Protein AF-B4D623-F1 (afdb_monomer_lite)

Secondary structure (DSSP, 8-state):
------SS--------PPPPSS--EE-PBPTTSPBPPPEEPPSEEEEEEEEEE-TTS-EEEEEEEEEEPPHHHHHHHHTT--GGGSSTT--TTSSS--HHHHHHHT----SSPPPBPEEETTEEEE--B-EEEEEE-TTSSEEEEEEEEEETTTTTTT-EEEEEEESSSS--EE--SPPEEEEE-SSEEEEEEEPPS-BTTB---EEEEEEE--

Structure (mmCIF, N/CA/C/O backbone):
data_AF-B4D623-F1
#
_entry.id   AF-B4D623-F1
#
loop_
_atom_site.group_PDB
_atom_site.id
_atom_site.type_symbol
_atom_site.label_atom_id
_atom_site.label_alt_id
_atom_site.label_comp_id
_atom_site.label_asym_id
_atom_site.label_entity_id
_atom_site.label_seq_id
_atom_site.pdbx_PDB_ins_code
_atom_site.Cartn_x
_atom_site.Cartn_y
_atom_site.Cartn_z
_atom_site.occupancy
_atom_site.B_iso_or_equiv
_atom_site.auth_seq_id
_atom_site.auth_comp_id
_atom_site.auth_asym_id
_atom_site.auth_atom_id
_atom_site.pdbx_PDB_model_num
ATOM 1 N N . MET A 1 1 ? -10.837 -6.181 20.712 1.00 33.91 1 MET A N 1
ATOM 2 C CA . MET A 1 1 ? -10.729 -6.034 22.178 1.00 33.91 1 MET A CA 1
ATOM 3 C C . MET A 1 1 ? -11.656 -4.886 22.543 1.00 33.91 1 MET A C 1
ATOM 5 O O . MET A 1 1 ? -11.451 -3.798 22.023 1.00 33.91 1 MET A O 1
ATOM 9 N N . VAL A 1 2 ? -12.758 -5.170 23.237 1.00 33.69 2 VAL A N 1
ATOM 10 C CA . VAL A 1 2 ? -13.755 -4.170 23.650 1.00 33.69 2 VAL A CA 1
ATOM 11 C C . VAL A 1 2 ? -13.485 -3.896 25.123 1.00 33.69 2 VAL A C 1
ATOM 13 O O . VAL A 1 2 ? -13.657 -4.803 25.931 1.00 33.69 2 VAL A O 1
ATOM 16 N N . ASP A 1 3 ? -13.037 -2.690 25.458 1.00 33.53 3 ASP A N 1
ATOM 17 C CA . ASP A 1 3 ? -12.909 -2.270 26.851 1.00 33.53 3 ASP A CA 1
ATOM 18 C C . ASP A 1 3 ? -14.245 -1.681 27.302 1.00 33.53 3 ASP A C 1
ATOM 20 O O . ASP A 1 3 ? -14.722 -0.683 26.759 1.00 33.53 3 ASP A O 1
ATOM 24 N N . VAL A 1 4 ? -14.877 -2.325 28.281 1.00 35.72 4 VAL A N 1
ATOM 25 C CA . VAL A 1 4 ? -16.093 -1.820 28.922 1.00 35.72 4 VAL A CA 1
ATOM 26 C C . VAL A 1 4 ? -15.754 -1.472 30.364 1.00 35.72 4 VAL A C 1
ATOM 28 O O . VAL A 1 4 ? -15.492 -2.359 31.175 1.00 35.72 4 VAL A O 1
ATOM 31 N N . THR A 1 5 ? -15.755 -0.182 30.696 1.00 31.14 5 THR A N 1
ATOM 32 C CA . THR A 1 5 ? -15.538 0.290 32.070 1.00 31.14 5 THR A CA 1
ATOM 33 C C . THR A 1 5 ? -16.885 0.508 32.753 1.00 31.14 5 THR A C 1
ATOM 35 O O . THR A 1 5 ? -17.681 1.333 32.308 1.00 31.14 5 THR A O 1
ATOM 38 N N . TYR A 1 6 ? -17.135 -0.205 33.853 1.00 34.09 6 TYR A N 1
ATOM 39 C CA . TYR A 1 6 ? -18.347 -0.058 34.663 1.00 34.09 6 TYR A CA 1
ATOM 40 C C . TYR A 1 6 ? -18.046 0.729 35.946 1.00 34.09 6 TYR A C 1
ATOM 42 O O . TYR A 1 6 ? -17.131 0.345 36.673 1.00 34.09 6 TYR A O 1
ATOM 50 N N . P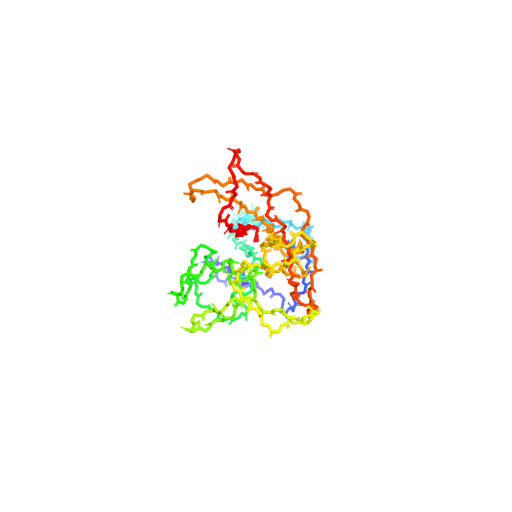RO A 1 7 ? -18.837 1.756 36.304 1.00 29.86 7 PRO A N 1
ATOM 51 C CA . PRO A 1 7 ? -18.706 2.411 37.605 1.00 29.86 7 PRO A CA 1
ATOM 52 C C . PRO A 1 7 ? -19.184 1.537 38.781 1.00 29.86 7 PRO A C 1
ATOM 54 O O . PRO A 1 7 ? -18.756 1.765 39.906 1.00 29.86 7 PRO A O 1
ATOM 57 N N . ASN A 1 8 ? -20.020 0.513 38.530 1.00 31.47 8 ASN A N 1
ATOM 58 C CA . ASN A 1 8 ? -20.744 -0.226 39.579 1.00 31.47 8 ASN A CA 1
ATOM 59 C C . ASN A 1 8 ? -20.586 -1.767 39.534 1.00 31.47 8 ASN A C 1
ATOM 61 O O . ASN A 1 8 ? -21.401 -2.479 40.111 1.00 31.47 8 ASN A O 1
ATOM 65 N N . GLY A 1 9 ? -19.564 -2.310 38.861 1.00 28.12 9 GLY A N 1
ATOM 66 C CA . GLY A 1 9 ? -19.215 -3.740 38.981 1.00 28.12 9 GLY A CA 1
ATOM 67 C C . GLY A 1 9 ? -20.168 -4.763 38.331 1.00 28.12 9 GLY A C 1
ATOM 68 O O . GLY A 1 9 ? -20.144 -5.929 38.717 1.00 28.12 9 GLY A O 1
ATOM 69 N N . GLY A 1 10 ? -20.989 -4.371 37.351 1.00 28.91 10 GLY A N 1
ATOM 70 C CA . GLY A 1 10 ? -21.775 -5.316 36.542 1.00 28.91 10 GLY A CA 1
ATOM 71 C C . GLY A 1 10 ? -20.927 -5.996 35.458 1.00 28.91 10 GLY A C 1
ATOM 72 O O . GLY A 1 10 ? -20.059 -5.358 34.869 1.00 28.91 10 GLY A O 1
ATOM 73 N N . SER A 1 11 ? -21.162 -7.284 35.185 1.00 28.86 11 SER A N 1
ATOM 74 C CA . SER A 1 11 ? -20.480 -8.039 34.123 1.00 28.86 11 SER A CA 1
ATOM 75 C C . SER A 1 11 ? -21.368 -8.208 32.887 1.00 28.86 11 SER A C 1
ATOM 77 O O . SER A 1 11 ? -22.489 -8.696 33.016 1.00 28.86 11 SER A O 1
ATOM 79 N N . ALA A 1 12 ? -20.840 -7.934 31.693 1.00 34.19 12 ALA A N 1
ATOM 80 C CA . ALA A 1 12 ? -21.376 -8.470 30.441 1.00 34.19 12 ALA A CA 1
ATOM 81 C C . ALA A 1 12 ? -20.248 -9.167 29.672 1.00 34.19 12 ALA A C 1
ATOM 83 O O . ALA A 1 12 ? -19.163 -8.611 29.503 1.00 34.19 12 ALA A O 1
ATOM 84 N N . THR A 1 13 ? -20.497 -10.402 29.245 1.00 29.78 13 THR A N 1
ATOM 85 C CA . THR A 1 13 ? -19.571 -11.225 28.459 1.00 29.78 13 THR A CA 1
ATOM 86 C C . THR A 1 13 ? -19.902 -11.051 26.976 1.00 29.78 13 THR A C 1
ATOM 88 O O . THR A 1 13 ? -21.073 -11.127 26.614 1.00 29.78 13 THR A O 1
ATOM 91 N N . VAL A 1 14 ? -18.903 -10.833 26.113 1.00 41.47 14 VAL A N 1
ATOM 92 C CA . VAL A 1 14 ? -19.093 -10.835 24.650 1.00 41.47 14 VAL A CA 1
ATOM 93 C C . VAL A 1 14 ? -18.298 -11.985 24.028 1.00 41.47 14 VAL A C 1
ATOM 95 O O . VAL A 1 14 ? -17.119 -12.175 24.315 1.00 41.47 14 VAL A O 1
ATOM 98 N N . ASP A 1 15 ? -19.032 -12.751 23.224 1.00 37.53 15 ASP A N 1
ATOM 99 C CA . ASP A 1 15 ? -18.836 -14.107 22.707 1.00 37.53 15 ASP A CA 1
ATOM 100 C C . ASP A 1 15 ? -17.497 -14.371 21.984 1.00 37.53 15 ASP A C 1
ATOM 102 O O . ASP A 1 15 ? -17.167 -13.737 20.982 1.00 37.53 15 ASP A O 1
ATOM 106 N N . GLY A 1 16 ? -16.739 -15.351 22.490 1.00 32.78 16 GLY A N 1
ATOM 107 C CA . GLY A 1 16 ? -15.396 -15.756 22.058 1.00 32.78 16 GLY A CA 1
ATOM 108 C C . GLY A 1 16 ? -15.324 -16.484 20.710 1.00 32.78 16 GLY A C 1
ATOM 109 O O . GLY A 1 16 ? -14.684 -17.529 20.617 1.00 32.78 16 GLY A O 1
ATOM 110 N N . HIS A 1 17 ? -15.950 -15.944 19.666 1.00 31.89 17 HIS A N 1
ATOM 111 C CA . HIS A 1 17 ? -15.878 -16.480 18.306 1.00 31.89 17 HIS A CA 1
ATOM 112 C C . HIS A 1 17 ? -14.790 -15.777 17.471 1.00 31.89 17 HIS A C 1
ATOM 114 O O . HIS A 1 17 ? -14.704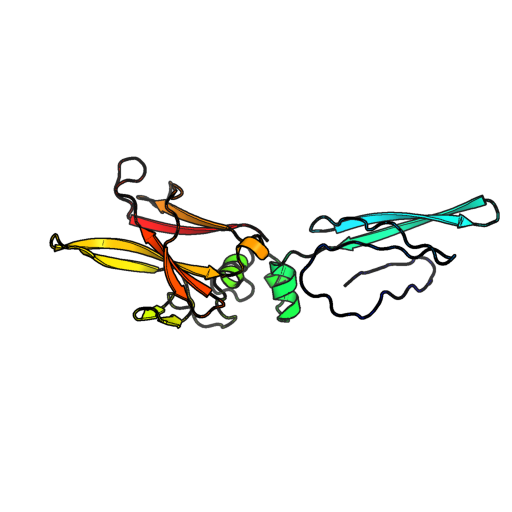 -14.546 17.478 1.00 31.89 17 HIS A O 1
ATOM 120 N N . PRO A 1 18 ? -13.964 -16.519 16.707 1.00 27.75 18 PRO A N 1
ATOM 121 C CA . PRO A 1 18 ? -13.034 -15.916 15.762 1.00 27.75 18 PRO A CA 1
ATOM 122 C C . PRO A 1 18 ? -13.821 -15.383 14.557 1.00 27.75 18 PRO A C 1
ATOM 124 O O . PRO A 1 18 ? -14.539 -16.139 13.903 1.00 27.75 18 PRO A O 1
ATOM 127 N N . ILE A 1 19 ? -13.698 -14.091 14.244 1.00 35.16 19 ILE A N 1
ATOM 128 C CA . ILE A 1 19 ? -14.352 -13.493 13.070 1.00 35.16 19 ILE A CA 1
ATOM 129 C C . ILE A 1 19 ? -13.362 -13.313 11.913 1.00 35.16 19 ILE A C 1
ATOM 131 O O . ILE A 1 19 ? -12.292 -12.728 12.067 1.00 35.16 19 ILE A O 1
ATOM 135 N N . HIS A 1 20 ? -13.749 -13.833 10.746 1.00 28.39 20 HIS A N 1
ATOM 136 C CA . HIS A 1 20 ? -13.062 -13.722 9.459 1.00 28.39 20 HIS A CA 1
ATOM 137 C C . HIS A 1 20 ? -13.776 -12.647 8.606 1.00 28.39 20 HIS A C 1
ATOM 139 O O . HIS A 1 20 ? -14.992 -12.710 8.467 1.00 28.39 20 HIS A O 1
ATOM 145 N N . GLN A 1 21 ? -13.015 -11.678 8.072 1.00 35.06 21 GLN A N 1
ATOM 146 C CA . GLN A 1 21 ? -13.313 -10.699 6.995 1.00 35.06 21 GLN A CA 1
ATOM 147 C C . GLN A 1 21 ? -14.810 -10.411 6.673 1.00 35.06 21 GLN A C 1
ATOM 149 O O . GLN A 1 21 ? -15.448 -11.165 5.940 1.00 35.06 21 GLN A O 1
ATOM 154 N N . GLY A 1 22 ? -15.358 -9.273 7.129 1.00 40.22 22 GLY A N 1
ATOM 155 C CA . GLY A 1 22 ? -16.718 -8.810 6.792 1.00 40.22 22 GLY A CA 1
ATOM 156 C C . GLY A 1 22 ? -17.223 -7.668 7.689 1.00 40.22 22 GLY A C 1
ATOM 157 O O . GLY A 1 22 ? -16.613 -7.376 8.710 1.00 40.22 22 GLY A O 1
ATOM 158 N N . ILE A 1 23 ? -18.308 -6.991 7.287 1.00 38.97 23 ILE A N 1
ATOM 159 C CA . ILE A 1 23 ? -18.910 -5.806 7.944 1.00 38.97 23 ILE A CA 1
ATOM 160 C C . ILE A 1 23 ? -18.959 -5.959 9.478 1.00 38.97 23 ILE A C 1
ATOM 162 O O . ILE A 1 23 ? -19.646 -6.835 9.999 1.00 38.97 23 ILE A O 1
ATOM 166 N N . PHE A 1 24 ? -18.269 -5.070 10.200 1.00 49.28 24 PHE A N 1
ATOM 167 C CA . PHE A 1 24 ? -18.259 -5.049 11.663 1.00 49.28 24 PHE A CA 1
ATOM 168 C C . PHE A 1 24 ? -19.489 -4.303 12.181 1.00 49.28 24 PHE A C 1
ATOM 170 O O . PHE A 1 24 ? -19.554 -3.074 12.093 1.00 49.28 24 PHE A O 1
ATOM 177 N N . ASN A 1 25 ? -20.445 -5.052 12.723 1.00 49.09 25 ASN A N 1
ATOM 178 C CA . ASN A 1 25 ? -21.626 -4.503 13.373 1.00 49.09 25 ASN A CA 1
ATOM 179 C C . ASN A 1 25 ? -21.598 -4.800 14.872 1.00 49.09 25 ASN A C 1
ATOM 181 O O . ASN A 1 25 ? -21.230 -5.901 15.279 1.00 49.09 25 ASN A O 1
ATOM 185 N N . LEU A 1 26 ? -22.046 -3.844 15.685 1.00 55.69 26 LEU A N 1
ATOM 186 C CA . LEU A 1 26 ? -22.356 -4.090 17.092 1.00 55.69 26 LEU A CA 1
ATOM 187 C C . LEU A 1 26 ? -23.803 -4.594 17.220 1.00 55.69 26 LEU A C 1
ATOM 189 O O . LEU A 1 26 ? -24.709 -4.025 16.607 1.00 55.69 26 LEU A O 1
ATOM 193 N N . ILE A 1 27 ? -24.017 -5.634 18.030 1.00 56.25 27 ILE A N 1
ATOM 194 C CA . ILE A 1 27 ? -25.343 -6.114 18.444 1.00 56.25 27 ILE A CA 1
ATOM 195 C C . ILE A 1 27 ? -25.410 -6.034 19.969 1.00 56.25 27 ILE A C 1
ATOM 197 O O . ILE A 1 27 ? -24.565 -6.605 20.657 1.00 56.25 27 ILE A O 1
ATOM 201 N N . VAL A 1 28 ? -26.414 -5.336 20.497 1.00 60.66 28 VAL A N 1
ATOM 202 C CA . VAL A 1 28 ? -26.676 -5.245 21.940 1.00 60.66 28 VAL A CA 1
ATOM 203 C C . VAL A 1 28 ? -27.786 -6.229 22.298 1.00 60.66 28 VAL A C 1
ATOM 205 O O . VAL A 1 28 ? -28.845 -6.205 21.674 1.00 60.66 28 VAL A O 1
ATOM 208 N N . ILE A 1 29 ? -27.559 -7.090 23.292 1.00 58.53 29 ILE A N 1
ATOM 209 C CA . ILE A 1 29 ? -28.586 -7.990 23.836 1.00 58.53 29 ILE A CA 1
ATOM 210 C C . ILE A 1 29 ? -29.215 -7.306 25.047 1.00 58.53 29 ILE A C 1
ATOM 212 O O . ILE A 1 29 ? -28.515 -6.951 25.994 1.00 58.53 29 ILE A O 1
ATOM 216 N N . LEU A 1 30 ? -30.531 -7.113 25.012 1.00 56.38 30 LEU A N 1
ATOM 217 C CA . LEU A 1 30 ? -31.280 -6.481 26.094 1.00 56.38 30 LEU A CA 1
ATOM 218 C C . LEU A 1 30 ? -31.834 -7.530 27.066 1.00 56.38 30 LEU A C 1
ATOM 220 O O . LEU A 1 30 ? -32.158 -8.657 26.673 1.00 56.38 30 LEU A O 1
ATOM 224 N N . GLY A 1 31 ? -31.971 -7.141 28.338 1.00 47.16 31 GLY A N 1
ATOM 225 C CA . GLY A 1 31 ? -32.588 -7.947 29.396 1.00 47.16 31 GLY A CA 1
ATOM 226 C C . GLY A 1 31 ? -34.051 -8.249 29.065 1.00 47.16 31 GLY A C 1
ATOM 227 O O . GLY A 1 31 ? -34.940 -7.460 29.358 1.00 47.16 31 GLY A O 1
ATOM 228 N N . GLY A 1 32 ? -34.283 -9.362 28.374 1.00 55.62 32 GLY A N 1
ATOM 229 C CA . GLY A 1 32 ? -35.562 -9.706 27.744 1.00 55.62 32 GLY A CA 1
ATOM 230 C C . GLY A 1 32 ? -35.414 -10.567 26.483 1.00 55.62 32 GLY A C 1
ATOM 231 O O . GLY A 1 32 ? -36.412 -11.055 25.965 1.00 55.62 32 GLY A O 1
ATOM 232 N N . GLY A 1 33 ? -34.183 -10.779 25.997 1.00 55.78 33 GLY A N 1
ATOM 233 C CA . GLY A 1 33 ? -33.878 -11.681 24.877 1.00 55.78 33 GLY A CA 1
ATOM 234 C C . GLY A 1 33 ? -33.963 -11.034 23.491 1.00 55.78 33 GLY A C 1
ATOM 235 O O . GLY A 1 33 ? -33.718 -11.703 22.492 1.00 55.78 33 GLY A O 1
ATOM 236 N N . GLY A 1 34 ? -34.281 -9.738 23.417 1.00 57.72 34 GLY A N 1
ATOM 237 C CA . GLY A 1 34 ? -34.239 -8.969 22.175 1.00 57.72 34 GLY A CA 1
ATOM 238 C C . GLY A 1 34 ? -32.820 -8.500 21.849 1.00 57.72 34 GLY A C 1
ATOM 239 O O . GLY A 1 34 ? -32.121 -7.986 22.724 1.00 57.72 34 GLY A O 1
ATOM 240 N N . SER A 1 35 ? -32.403 -8.655 20.594 1.00 65.81 35 SER A N 1
ATOM 241 C CA . SER A 1 35 ? -31.185 -8.046 20.060 1.00 65.81 35 SER A CA 1
ATOM 242 C C . SER A 1 35 ? -31.493 -6.718 19.369 1.00 65.81 35 SER A C 1
ATOM 244 O O . SER A 1 35 ? -32.567 -6.528 18.795 1.00 65.81 35 SER A O 1
ATOM 246 N N . SER A 1 36 ? -30.541 -5.786 19.402 1.00 68.75 36 SER A N 1
ATOM 247 C CA . SER A 1 36 ? -30.607 -4.590 18.566 1.00 68.75 36 SER A CA 1
ATOM 248 C C . SER A 1 36 ? -30.444 -4.950 17.089 1.00 68.75 36 SER A C 1
ATOM 250 O O . SER A 1 36 ? -29.813 -5.950 16.735 1.00 68.75 36 SER A O 1
ATOM 252 N N . ASN A 1 37 ? -30.922 -4.067 16.210 1.00 75.31 37 ASN A N 1
ATOM 253 C CA . ASN A 1 37 ? -30.453 -4.080 14.830 1.00 75.31 37 ASN A CA 1
ATOM 254 C C . ASN A 1 37 ? -28.924 -3.882 14.796 1.00 75.31 37 ASN A C 1
ATOM 256 O O . ASN A 1 37 ? -28.381 -3.215 15.687 1.00 75.31 37 ASN A O 1
ATOM 260 N N . PRO A 1 38 ? -28.231 -4.434 13.786 1.00 75.75 38 PRO A N 1
ATOM 261 C CA . PRO A 1 38 ? -26.803 -4.217 13.601 1.00 75.75 38 PRO A CA 1
ATOM 262 C C . PRO A 1 38 ? -26.473 -2.720 13.517 1.00 75.75 38 PRO A C 1
ATOM 264 O O . PRO A 1 38 ? -27.075 -1.997 12.722 1.00 75.75 38 PRO A O 1
ATOM 267 N N . ILE A 1 39 ? -25.515 -2.262 14.325 1.00 79.94 39 ILE A N 1
ATOM 268 C CA . ILE A 1 39 ? -25.053 -0.869 14.318 1.00 79.94 39 ILE A CA 1
ATOM 269 C C . ILE A 1 39 ? -23.719 -0.791 13.560 1.00 79.94 39 ILE A C 1
ATOM 271 O O . ILE A 1 39 ? -22.755 -1.423 14.007 1.00 79.94 39 ILE A O 1
ATOM 275 N N . PRO A 1 40 ? -23.629 -0.042 12.442 1.00 79.19 40 PRO A N 1
ATOM 276 C CA . PRO A 1 40 ? -22.389 0.078 11.683 1.00 79.19 40 PRO A CA 1
ATOM 277 C C . PRO A 1 40 ? -21.331 0.864 12.468 1.00 79.19 40 PRO A C 1
ATOM 279 O O . PRO A 1 40 ? -21.635 1.881 13.092 1.00 79.19 40 PRO A O 1
ATOM 282 N N . LEU A 1 41 ? -20.078 0.405 12.409 1.00 81.94 41 LEU A N 1
ATOM 283 C CA . LEU A 1 41 ? -18.936 1.053 13.062 1.00 81.94 41 LEU A CA 1
ATOM 284 C C . LEU A 1 41 ? -18.069 1.824 12.064 1.00 81.94 41 LEU A C 1
ATOM 286 O O . LEU A 1 41 ? -17.657 1.273 11.037 1.00 81.94 41 LEU A O 1
ATOM 290 N N . ASN A 1 42 ? -17.700 3.050 12.431 1.00 84.81 42 ASN A N 1
ATOM 291 C CA . ASN A 1 42 ? -16.624 3.795 11.784 1.00 84.81 42 ASN A CA 1
ATOM 292 C C . ASN A 1 42 ? -15.268 3.268 12.260 1.00 84.81 42 ASN A C 1
ATOM 294 O O . ASN A 1 42 ? -15.157 2.772 13.380 1.00 84.81 42 ASN A O 1
ATOM 298 N N . VAL A 1 43 ? -14.227 3.386 11.435 1.00 83.56 43 VAL A N 1
ATOM 299 C CA . VAL A 1 43 ? -12.848 3.169 11.899 1.00 83.56 43 VAL A CA 1
ATOM 300 C C . VAL A 1 43 ? -12.524 4.181 13.002 1.00 83.56 43 VAL A C 1
ATOM 302 O O . VAL A 1 43 ? -12.900 5.348 12.914 1.00 83.56 43 VAL A O 1
ATOM 305 N N . GLY A 1 44 ? -11.819 3.725 14.035 1.00 82.88 44 GLY A N 1
ATOM 306 C CA . GLY A 1 44 ? -11.526 4.494 15.236 1.00 82.88 44 GLY A CA 1
ATOM 307 C C . GLY A 1 44 ? -12.581 4.325 16.338 1.00 82.88 44 GLY A C 1
ATOM 308 O O . GLY A 1 44 ? -13.354 3.360 16.324 1.00 82.88 44 GLY A O 1
ATOM 309 N N . PRO A 1 45 ? -12.576 5.217 17.344 1.00 82.44 45 PRO A N 1
ATOM 310 C CA . PRO A 1 45 ? -13.517 5.173 18.459 1.00 82.44 45 PRO A CA 1
ATOM 311 C C . PRO A 1 45 ? -14.963 5.434 18.012 1.00 82.44 45 PRO A C 1
ATOM 313 O O . PRO A 1 45 ? -15.252 6.439 17.367 1.00 82.44 45 PRO A O 1
ATOM 316 N N . ASN A 1 46 ? -15.884 4.559 18.413 1.00 82.56 46 ASN A N 1
ATOM 317 C CA . ASN A 1 46 ? -17.329 4.737 18.285 1.00 82.56 46 ASN A CA 1
ATOM 318 C C . ASN A 1 46 ? -17.928 4.812 19.689 1.00 82.56 46 ASN A C 1
ATOM 320 O O . ASN A 1 46 ? -17.815 3.857 20.457 1.00 82.56 46 ASN A O 1
ATOM 324 N N . THR A 1 47 ? -18.556 5.934 20.026 1.00 84.81 47 THR A N 1
ATOM 325 C CA . THR A 1 47 ? -19.156 6.147 21.348 1.00 84.81 47 THR A CA 1
ATOM 326 C C . THR A 1 47 ? -20.648 5.847 21.298 1.00 84.81 47 THR A C 1
ATOM 328 O O . THR A 1 47 ? -21.384 6.467 20.533 1.00 84.81 47 THR A O 1
ATOM 331 N N . PHE A 1 48 ? -21.097 4.929 22.147 1.00 81.38 48 PHE A N 1
ATOM 332 C CA . PHE A 1 48 ? -22.494 4.553 22.312 1.00 81.38 48 PHE A CA 1
ATOM 333 C C . PHE A 1 48 ? -22.983 4.942 23.698 1.00 81.38 48 PHE A C 1
ATOM 335 O O . PHE A 1 48 ? -22.315 4.684 24.699 1.00 81.38 48 PHE A O 1
ATOM 342 N N . THR A 1 49 ? -24.173 5.529 23.750 1.00 80.44 49 THR A N 1
ATOM 343 C CA . THR A 1 49 ? -24.864 5.830 25.001 1.00 80.44 49 THR A CA 1
ATOM 344 C C . THR A 1 49 ? -25.985 4.822 25.196 1.00 80.44 49 THR A C 1
ATOM 346 O O . THR A 1 49 ? -26.867 4.699 24.348 1.00 80.44 49 THR A O 1
ATOM 349 N N . ILE A 1 50 ? -25.945 4.100 26.310 1.00 78.50 50 ILE A N 1
ATOM 350 C CA . ILE A 1 50 ? -26.969 3.137 26.707 1.00 78.50 50 ILE A CA 1
ATOM 351 C C . ILE A 1 50 ? -27.748 3.761 27.856 1.00 78.50 50 ILE A C 1
ATOM 353 O O . ILE A 1 50 ? -27.159 4.136 28.867 1.00 78.50 50 ILE A O 1
ATOM 357 N N . VAL A 1 51 ? -29.064 3.874 27.697 1.00 76.12 51 VAL A N 1
ATOM 358 C CA . VAL A 1 51 ? -29.962 4.317 28.765 1.00 76.12 51 VAL A CA 1
ATOM 359 C C . VAL A 1 51 ? -30.728 3.105 29.264 1.00 76.12 51 VAL A C 1
ATOM 361 O O . VAL A 1 51 ? -31.511 2.507 28.528 1.00 76.12 51 VAL A O 1
ATOM 364 N N . GLU A 1 52 ? -30.493 2.744 30.515 1.00 75.19 52 GLU A N 1
ATOM 365 C CA . GLU A 1 52 ? -31.281 1.754 31.231 1.00 75.19 52 GLU A CA 1
ATOM 366 C C . GLU A 1 52 ? -32.402 2.479 31.974 1.00 75.19 52 GLU A C 1
ATOM 368 O O . GLU A 1 52 ? -32.156 3.485 32.635 1.00 75.19 52 GLU A O 1
ATOM 373 N N . THR A 1 53 ? -33.637 1.998 31.844 1.00 74.69 53 THR A N 1
ATOM 374 C CA . THR A 1 53 ? -34.784 2.518 32.600 1.00 74.69 53 THR A CA 1
ATOM 375 C C . THR A 1 53 ? -35.245 1.440 33.570 1.00 74.69 53 THR A C 1
ATOM 377 O O . THR A 1 53 ? -35.652 0.359 33.143 1.00 74.69 53 THR A O 1
ATOM 380 N N . GLY A 1 54 ? -35.154 1.728 34.865 1.00 74.31 54 GLY A N 1
ATOM 381 C CA . GLY A 1 54 ? -35.636 0.863 35.931 1.00 74.31 54 GLY A CA 1
ATOM 382 C C . GLY A 1 54 ? -37.160 0.749 35.926 1.00 74.31 54 GLY A C 1
ATOM 383 O O . GLY A 1 54 ? -37.875 1.585 35.373 1.00 74.31 54 GLY A O 1
ATOM 384 N N . GLN A 1 55 ? -37.682 -0.293 36.574 1.00 70.94 55 GLN A N 1
ATOM 385 C CA . GLN A 1 55 ? -39.128 -0.534 36.670 1.00 70.94 55 GLN A CA 1
ATOM 386 C C . GLN A 1 55 ? -39.878 0.593 37.409 1.00 70.94 55 GLN A C 1
ATOM 388 O O . GLN A 1 55 ? -41.074 0.785 37.203 1.00 70.94 55 GLN A O 1
ATOM 393 N N . ASP A 1 56 ? -39.175 1.346 38.252 1.00 82.69 56 ASP A N 1
ATOM 394 C CA . ASP A 1 56 ? -39.670 2.527 38.961 1.00 82.69 56 ASP A CA 1
ATOM 395 C C . ASP A 1 56 ? -39.626 3.819 38.118 1.00 82.69 56 ASP A C 1
ATOM 397 O O . ASP A 1 56 ? -39.984 4.888 38.609 1.00 82.69 56 ASP A O 1
ATOM 401 N N . GLY A 1 57 ? -39.200 3.735 36.852 1.00 77.75 57 GLY A N 1
ATOM 402 C CA . GLY A 1 57 ? -39.054 4.872 35.944 1.00 77.75 57 GLY A CA 1
ATOM 403 C C . GLY A 1 57 ? -37.759 5.668 36.129 1.00 77.75 57 GLY A C 1
ATOM 404 O O . GLY A 1 57 ? -37.557 6.657 35.424 1.00 77.75 57 GLY A O 1
ATOM 405 N N . SER A 1 58 ? -36.873 5.259 37.044 1.00 76.44 58 SER A N 1
ATOM 406 C CA . SER A 1 58 ? -35.534 5.843 37.158 1.00 76.44 58 SER A CA 1
ATOM 407 C C . SER A 1 58 ? -34.676 5.484 35.941 1.00 76.44 58 SER A C 1
ATOM 409 O O . SER A 1 58 ? -34.870 4.442 35.320 1.00 76.44 58 SER A O 1
ATOM 411 N N . THR A 1 59 ? -33.720 6.341 35.574 1.00 75.69 59 THR A N 1
ATOM 412 C CA . THR A 1 59 ? -32.831 6.090 34.429 1.00 75.69 59 THR A CA 1
ATOM 413 C C . THR A 1 59 ? -31.365 6.098 34.834 1.00 75.69 59 THR A C 1
ATOM 415 O O . THR A 1 59 ? -30.922 7.030 35.508 1.00 75.69 59 THR A O 1
ATOM 418 N N . ALA A 1 60 ? -30.598 5.128 34.343 1.00 74.44 60 ALA A N 1
ATOM 419 C CA . ALA A 1 60 ? -29.141 5.111 34.388 1.00 74.44 60 ALA A CA 1
ATOM 420 C C . ALA A 1 60 ? -28.572 5.246 32.970 1.00 74.44 60 ALA A C 1
ATOM 422 O O . ALA A 1 60 ? -29.127 4.716 32.012 1.00 74.44 60 ALA A O 1
ATOM 423 N N . THR A 1 61 ? -27.475 5.988 32.821 1.00 77.06 61 THR A N 1
ATOM 424 C CA . THR A 1 61 ? -26.821 6.210 31.524 1.00 77.06 61 THR A CA 1
ATOM 425 C C . THR A 1 61 ? -25.399 5.668 31.554 1.00 77.06 61 THR A C 1
ATOM 427 O O . THR A 1 61 ? -24.634 5.980 32.465 1.00 77.06 61 THR A O 1
ATOM 430 N N . TYR A 1 62 ? -25.039 4.899 30.531 1.00 72.31 62 TYR A N 1
ATOM 431 C CA . TYR A 1 62 ? -23.725 4.295 30.353 1.00 72.31 62 TYR A CA 1
ATOM 432 C C . TYR A 1 62 ? -23.119 4.738 29.030 1.00 72.31 62 TYR A C 1
ATOM 434 O O . TYR A 1 62 ? -23.813 4.833 28.017 1.00 72.31 62 TYR A O 1
ATOM 442 N N . THR A 1 63 ? -21.809 4.953 29.036 1.00 76.12 63 THR A N 1
ATOM 443 C CA . THR A 1 63 ? -21.042 5.250 27.828 1.00 76.12 63 THR A CA 1
ATOM 444 C C . THR A 1 63 ? -20.151 4.061 27.518 1.00 76.12 63 THR A C 1
ATOM 446 O O . THR A 1 63 ? -19.331 3.667 28.344 1.00 76.12 63 THR A O 1
ATOM 449 N N . VAL A 1 64 ? -20.298 3.504 26.320 1.00 79.69 64 VAL A N 1
ATOM 450 C CA . VAL A 1 64 ? -19.451 2.431 25.799 1.00 79.69 64 VAL A CA 1
ATOM 451 C C . VAL A 1 64 ? -18.663 2.983 24.626 1.00 79.69 64 VAL A C 1
ATOM 453 O O . VAL A 1 64 ? -19.244 3.537 23.696 1.00 79.69 64 VAL A O 1
ATOM 456 N N . VAL A 1 65 ? -17.342 2.827 24.654 1.00 80.38 65 VAL A N 1
ATOM 457 C CA . VAL A 1 65 ? -16.481 3.188 23.526 1.00 80.38 65 VAL A CA 1
ATOM 458 C C . VAL A 1 65 ? -16.002 1.906 22.863 1.00 80.38 65 VAL A C 1
ATOM 460 O O . VAL A 1 65 ? -15.302 1.103 23.470 1.00 80.38 65 VAL A O 1
ATOM 463 N N . VAL A 1 66 ? -16.381 1.712 21.603 1.00 82.75 66 VAL A N 1
ATOM 464 C CA . VAL A 1 66 ? -15.922 0.592 20.777 1.00 82.75 66 VAL A CA 1
ATOM 465 C C . VAL A 1 66 ? -14.965 1.126 19.726 1.00 82.75 66 VAL A C 1
ATOM 467 O O . VAL A 1 66 ? -15.366 1.854 18.818 1.00 82.75 66 VAL A O 1
ATOM 470 N N . THR A 1 67 ? -13.695 0.747 19.817 1.00 82.19 67 THR A N 1
ATOM 471 C CA . THR A 1 67 ? -12.694 1.126 18.815 1.00 82.19 67 THR A CA 1
ATOM 472 C C . THR A 1 67 ? -12.608 0.063 17.732 1.00 82.19 67 THR A C 1
ATOM 474 O O . THR A 1 67 ? -12.210 -1.074 17.994 1.00 82.19 67 THR A O 1
ATOM 477 N N . ARG A 1 68 ? -12.945 0.441 16.498 1.00 87.06 68 ARG A N 1
ATOM 478 C CA . ARG A 1 68 ? -12.705 -0.388 15.316 1.00 87.06 68 ARG A CA 1
ATOM 479 C C . ARG A 1 68 ? -11.316 -0.077 14.764 1.00 87.06 68 ARG A C 1
ATOM 481 O O . ARG A 1 68 ? -11.039 1.067 14.413 1.00 87.06 68 ARG A O 1
ATOM 488 N N . ARG A 1 69 ? -10.458 -1.090 14.668 1.00 87.25 69 ARG A N 1
ATOM 489 C CA . ARG A 1 69 ? -9.111 -0.955 14.101 1.00 87.25 69 ARG A CA 1
ATOM 490 C C . ARG A 1 69 ? -9.144 -0.848 12.574 1.00 87.25 69 ARG A C 1
ATOM 492 O O . ARG A 1 69 ? -10.113 -1.256 11.929 1.00 87.25 69 ARG A O 1
ATOM 499 N N . THR A 1 70 ? -8.081 -0.282 12.012 1.00 89.94 70 THR A N 1
ATOM 500 C CA . THR A 1 70 ? -7.751 -0.427 10.589 1.00 89.94 70 THR A CA 1
ATOM 501 C C . THR A 1 70 ? -7.196 -1.831 10.314 1.00 89.94 70 THR A C 1
ATOM 503 O O . THR A 1 70 ? -6.538 -2.397 11.190 1.00 89.94 70 THR A O 1
ATOM 506 N N . PRO A 1 71 ? -7.368 -2.397 9.109 1.00 90.88 71 PRO A N 1
ATOM 507 C CA . PRO A 1 71 ? -6.595 -3.535 8.620 1.00 90.88 71 PRO A CA 1
ATOM 508 C C . PRO A 1 71 ? -5.093 -3.528 8.959 1.00 90.88 71 PRO A C 1
ATOM 510 O O . PRO A 1 71 ? -4.557 -4.570 9.339 1.00 90.88 71 PRO A O 1
ATOM 513 N N . LEU A 1 72 ? -4.411 -2.376 8.883 1.00 91.50 72 LEU A N 1
ATOM 514 C CA . LEU A 1 72 ? -3.006 -2.259 9.306 1.00 91.50 72 LEU A CA 1
ATOM 515 C C . LEU A 1 72 ? -2.847 -2.524 10.807 1.00 91.50 72 LEU A C 1
ATOM 517 O O . LEU A 1 72 ? -1.967 -3.278 11.216 1.00 91.50 72 LEU A O 1
ATOM 521 N N . GLN A 1 73 ? -3.694 -1.916 11.636 1.00 91.81 73 GLN A N 1
ATOM 522 C CA . GLN A 1 73 ? -3.660 -2.102 13.086 1.00 91.81 73 GLN A CA 1
ATOM 523 C C . GLN A 1 73 ? -4.010 -3.539 13.485 1.00 91.81 73 GLN A C 1
ATOM 525 O O . GLN A 1 73 ? -3.402 -4.069 14.416 1.00 91.81 73 GLN A O 1
ATOM 530 N N . ASP A 1 74 ? -4.956 -4.177 12.793 1.00 91.44 74 ASP A N 1
ATOM 531 C CA . ASP A 1 74 ? -5.294 -5.589 12.991 1.00 91.44 74 ASP A CA 1
ATOM 532 C C . ASP A 1 74 ? -4.118 -6.497 12.623 1.00 91.44 74 ASP A C 1
ATOM 534 O O . ASP A 1 74 ? -3.759 -7.377 13.406 1.00 91.44 74 ASP A O 1
ATOM 538 N N . TRP A 1 75 ? -3.462 -6.246 11.486 1.00 90.25 75 TRP A N 1
ATOM 539 C CA . TRP A 1 75 ? -2.244 -6.955 11.092 1.00 90.25 75 TRP A CA 1
ATOM 540 C C . TRP A 1 75 ? -1.132 -6.803 12.134 1.00 90.25 75 TRP A C 1
ATOM 542 O O . TRP A 1 75 ? -0.584 -7.806 12.586 1.00 90.25 75 TRP A O 1
ATOM 552 N N . ALA A 1 76 ? -0.829 -5.572 12.551 1.00 91.12 76 ALA A N 1
ATOM 553 C CA . ALA A 1 76 ? 0.238 -5.304 13.509 1.00 91.12 76 ALA A CA 1
ATOM 554 C C . ALA A 1 76 ? -0.043 -5.953 14.874 1.00 91.12 76 ALA A C 1
ATOM 556 O O . ALA A 1 76 ? 0.843 -6.574 15.460 1.00 91.12 76 ALA A O 1
ATOM 557 N N . SER A 1 77 ? -1.294 -5.883 15.342 1.00 90.44 77 SER A N 1
ATOM 558 C CA . SER A 1 77 ? -1.713 -6.519 16.599 1.00 90.44 77 SER A CA 1
ATOM 559 C C . SER A 1 77 ? -1.660 -8.046 16.504 1.00 90.44 77 SER A C 1
ATOM 561 O O . SER A 1 77 ? -1.169 -8.704 17.417 1.00 90.44 77 SER A O 1
ATOM 563 N N . GLY A 1 78 ? -2.143 -8.621 15.397 1.00 89.12 78 GLY A N 1
ATOM 564 C CA . GLY A 1 78 ? -2.136 -10.066 15.159 1.00 89.12 78 GLY A CA 1
ATOM 565 C C . GLY A 1 78 ? -0.729 -10.644 14.998 1.00 89.12 78 GLY A C 1
ATOM 566 O O . GLY A 1 78 ? -0.490 -11.786 15.382 1.00 89.12 78 GLY A O 1
ATOM 567 N N . ALA A 1 79 ? 0.211 -9.844 14.492 1.00 88.00 79 ALA A N 1
ATOM 568 C CA . ALA A 1 79 ? 1.626 -10.186 14.406 1.00 88.00 79 ALA A CA 1
ATOM 569 C C . ALA A 1 79 ? 2.398 -9.963 15.726 1.00 88.00 79 ALA A C 1
ATOM 571 O O . ALA A 1 79 ? 3.586 -10.269 15.786 1.00 88.00 79 ALA A O 1
ATOM 572 N N . GLY A 1 80 ? 1.753 -9.449 16.783 1.00 91.31 80 GLY A N 1
ATOM 573 C CA . GLY A 1 80 ? 2.397 -9.193 18.076 1.00 91.31 80 GLY A CA 1
ATOM 574 C C . GLY A 1 80 ? 3.456 -8.085 18.031 1.00 91.31 80 GLY A C 1
ATOM 575 O O . GLY A 1 80 ? 4.418 -8.123 18.797 1.00 91.31 80 GLY A O 1
ATOM 576 N N . LEU A 1 81 ? 3.309 -7.126 17.114 1.00 90.56 81 LEU A N 1
ATOM 577 C CA . LEU A 1 81 ? 4.239 -6.009 16.963 1.00 90.56 81 LEU A CA 1
ATOM 578 C C . LEU A 1 81 ? 4.057 -4.975 18.083 1.00 90.56 81 LEU A C 1
ATOM 580 O O . LEU A 1 81 ? 2.968 -4.871 18.652 1.00 90.56 81 LEU A O 1
ATOM 584 N N . PRO A 1 82 ? 5.103 -4.187 18.396 1.00 92.88 82 PRO A N 1
ATOM 585 C CA . PRO A 1 82 ? 5.001 -3.116 19.385 1.00 92.88 82 PRO A CA 1
ATOM 586 C C . PRO A 1 82 ? 3.961 -2.058 18.987 1.00 92.88 82 PRO A C 1
ATOM 588 O O . PRO A 1 82 ? 3.674 -1.863 17.809 1.00 92.88 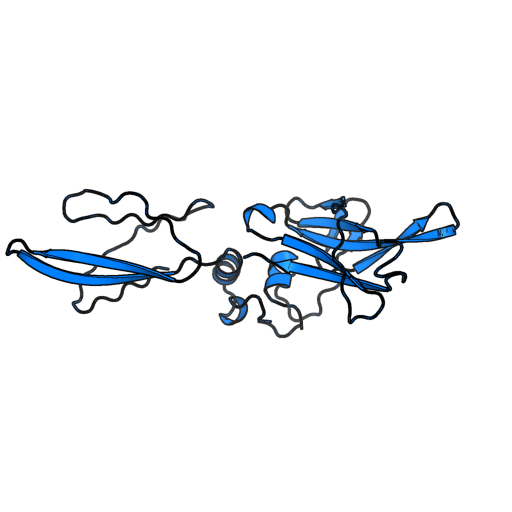82 PRO A O 1
ATOM 591 N N . ASP A 1 83 ? 3.438 -1.317 19.966 1.00 91.94 83 ASP A N 1
ATOM 592 C CA . ASP A 1 83 ? 2.365 -0.330 19.754 1.00 91.94 83 ASP A CA 1
ATOM 593 C C . ASP A 1 83 ? 2.714 0.750 18.719 1.00 91.94 83 ASP A C 1
ATOM 595 O O . ASP A 1 83 ? 1.845 1.234 17.996 1.00 91.94 83 ASP A O 1
ATOM 599 N N . ASN A 1 84 ? 3.992 1.109 18.584 1.00 92.56 84 ASN A N 1
ATOM 600 C CA . ASN A 1 84 ? 4.445 2.050 17.559 1.00 92.56 84 ASN A CA 1
ATOM 601 C C . ASN A 1 84 ? 4.348 1.488 16.123 1.00 92.56 84 ASN A C 1
ATOM 603 O O . ASN A 1 84 ? 4.519 2.256 15.179 1.00 92.56 84 ASN A O 1
ATOM 607 N N . ALA A 1 85 ? 4.043 0.198 15.937 1.00 93.00 85 ALA A N 1
ATOM 608 C CA . ALA A 1 85 ? 3.679 -0.409 14.653 1.00 93.00 85 ALA A CA 1
ATOM 609 C C . ALA A 1 85 ? 2.236 -0.090 14.225 1.00 93.00 85 ALA A C 1
ATOM 611 O O . ALA A 1 85 ? 1.905 -0.213 13.047 1.00 93.00 85 ALA A O 1
ATOM 612 N N . LEU A 1 86 ? 1.387 0.344 15.166 1.00 92.88 86 LEU A N 1
ATOM 613 C CA . LEU A 1 86 ? 0.003 0.748 14.906 1.00 92.88 86 LEU A CA 1
ATOM 614 C C . LEU A 1 86 ? -0.092 2.128 14.241 1.00 92.88 86 LEU A C 1
ATOM 616 O O . LEU A 1 86 ? -1.119 2.429 13.631 1.00 92.88 86 LEU A O 1
ATOM 620 N N . ASP A 1 87 ? 0.951 2.960 14.366 1.00 93.88 87 ASP A N 1
ATOM 621 C CA . ASP A 1 87 ? 1.065 4.233 13.650 1.00 93.88 87 ASP A CA 1
ATOM 622 C C . ASP A 1 87 ? 1.547 3.970 12.214 1.00 93.88 87 ASP A C 1
ATOM 624 O O . ASP A 1 87 ? 2.681 3.539 12.017 1.00 93.88 87 ASP A O 1
ATOM 628 N N . PRO A 1 88 ? 0.756 4.268 11.182 1.00 93.62 88 PRO A N 1
ATOM 629 C CA . PRO A 1 88 ? 1.126 4.007 9.792 1.00 93.62 88 PRO A CA 1
ATOM 630 C C . PRO A 1 88 ? 2.326 4.820 9.300 1.00 93.62 88 PRO A C 1
ATOM 632 O O . PRO A 1 88 ? 3.051 4.370 8.409 1.00 93.62 88 PRO A O 1
ATOM 635 N N . LEU A 1 89 ? 2.516 6.018 9.863 1.00 93.94 89 LEU A N 1
ATOM 636 C CA . LEU A 1 89 ? 3.659 6.897 9.600 1.00 93.94 89 LEU A CA 1
ATOM 637 C C . LEU A 1 89 ? 4.812 6.651 10.585 1.00 93.94 89 LEU A C 1
ATOM 639 O O . LEU A 1 89 ? 5.886 7.252 10.455 1.00 93.94 89 LEU A O 1
ATOM 643 N N . GLY A 1 90 ? 4.603 5.749 11.540 1.00 93.31 90 GLY A N 1
ATOM 644 C CA . GLY A 1 90 ? 5.641 5.229 12.403 1.00 93.31 90 GLY A CA 1
ATOM 645 C C . GLY A 1 90 ? 6.660 4.397 11.630 1.00 93.31 90 GLY A C 1
ATOM 646 O O . GLY A 1 90 ? 6.504 4.082 10.447 1.00 93.31 90 GLY A O 1
ATOM 647 N N . ASP A 1 91 ? 7.726 4.056 12.334 1.00 91.44 91 ASP A N 1
ATOM 648 C CA . ASP A 1 91 ? 8.785 3.165 11.881 1.00 91.44 91 ASP A CA 1
ATOM 649 C C . ASP A 1 91 ? 9.209 2.332 13.091 1.00 91.44 91 ASP A C 1
ATOM 651 O O . ASP A 1 91 ? 10.056 2.747 13.883 1.00 91.44 91 ASP A O 1
ATOM 655 N N . PHE A 1 92 ? 8.511 1.216 13.316 1.00 91.38 92 PHE A N 1
ATOM 656 C CA . PHE A 1 92 ? 8.573 0.540 14.614 1.00 91.38 92 PHE A CA 1
ATOM 657 C C . PHE A 1 92 ? 9.950 -0.061 14.943 1.00 91.38 92 PHE A C 1
ATOM 659 O O . PHE A 1 92 ? 10.267 -0.217 16.122 1.00 91.38 92 PHE A O 1
ATOM 666 N N . ASN A 1 93 ? 10.757 -0.385 13.926 1.00 88.44 93 ASN A N 1
ATOM 667 C CA . ASN A 1 93 ? 12.099 -0.972 14.035 1.00 88.44 93 ASN A CA 1
ATOM 668 C C . ASN A 1 93 ? 13.228 0.005 13.643 1.00 88.44 93 ASN A C 1
ATOM 670 O O . ASN A 1 93 ? 14.396 -0.354 13.779 1.00 88.44 93 ASN A O 1
ATOM 674 N N . GLY A 1 94 ? 12.909 1.227 13.201 1.00 88.94 94 GLY A N 1
ATOM 675 C CA . GLY A 1 94 ? 13.890 2.281 12.926 1.00 88.94 94 GLY A CA 1
ATOM 676 C C . GLY A 1 94 ? 14.725 2.071 11.659 1.00 88.94 94 GLY A C 1
ATOM 677 O O . GLY A 1 94 ? 15.837 2.593 11.578 1.00 88.94 94 GLY A O 1
ATOM 678 N N . ASP A 1 95 ? 14.232 1.296 10.691 1.00 85.25 95 ASP A N 1
ATOM 679 C CA . ASP A 1 95 ? 14.947 0.987 9.442 1.00 85.25 95 ASP A CA 1
ATOM 680 C C . ASP A 1 95 ? 14.750 2.046 8.334 1.00 85.25 95 ASP A C 1
ATOM 682 O O . ASP A 1 95 ? 15.309 1.933 7.240 1.00 85.25 95 ASP A O 1
ATOM 686 N N . GLY A 1 96 ? 13.965 3.090 8.611 1.00 86.88 96 GLY A N 1
ATOM 687 C CA . GLY A 1 96 ? 13.628 4.175 7.697 1.00 86.88 96 GLY A CA 1
ATOM 688 C C . GLY A 1 96 ? 12.362 3.938 6.867 1.00 86.88 96 GLY A C 1
ATOM 689 O O . GLY A 1 96 ? 11.847 4.892 6.273 1.00 86.88 96 GLY A O 1
ATOM 690 N N . LEU A 1 97 ? 11.813 2.720 6.832 1.00 88.38 97 LEU A N 1
ATOM 691 C CA . LEU A 1 97 ? 10.559 2.419 6.141 1.00 88.38 97 LEU A CA 1
ATOM 692 C C . LEU A 1 97 ? 9.356 2.699 7.038 1.00 88.38 97 LEU A C 1
ATOM 694 O O . LEU A 1 97 ? 9.312 2.358 8.213 1.00 88.38 97 LEU A O 1
ATOM 698 N N . LYS A 1 98 ? 8.312 3.296 6.469 1.00 92.31 98 LYS A N 1
ATOM 699 C CA . LYS A 1 98 ? 7.072 3.544 7.211 1.00 92.31 98 LYS A CA 1
ATOM 700 C C . LYS A 1 98 ? 6.276 2.261 7.389 1.00 92.31 98 LYS A C 1
ATOM 702 O O . LYS A 1 98 ? 6.262 1.423 6.491 1.00 92.31 98 LYS A O 1
ATOM 707 N N . ASN A 1 99 ? 5.575 2.127 8.509 1.00 93.25 99 ASN A N 1
ATOM 708 C CA . ASN A 1 99 ? 4.799 0.926 8.829 1.00 93.25 99 ASN A CA 1
ATOM 709 C C . ASN A 1 99 ? 3.752 0.607 7.752 1.00 93.25 99 ASN A C 1
ATOM 711 O O . ASN A 1 99 ? 3.565 -0.558 7.407 1.00 93.25 99 ASN A O 1
ATOM 715 N N . ILE A 1 100 ? 3.149 1.631 7.134 1.00 94.44 100 ILE A N 1
ATOM 716 C CA . ILE A 1 100 ? 2.258 1.433 5.982 1.00 94.44 100 ILE A CA 1
ATOM 717 C C . ILE A 1 100 ? 2.970 0.803 4.780 1.00 94.44 100 ILE A C 1
ATOM 719 O O . ILE A 1 100 ? 2.388 -0.040 4.108 1.00 94.44 100 ILE A O 1
ATOM 723 N N . LEU A 1 101 ? 4.232 1.156 4.518 1.00 94.06 101 LEU A N 1
ATOM 724 C CA . LEU A 1 101 ? 5.013 0.569 3.426 1.00 94.06 101 LEU A CA 1
ATOM 725 C C . LEU A 1 101 ? 5.418 -0.866 3.756 1.00 94.06 101 LEU A C 1
ATOM 727 O O . LEU A 1 101 ? 5.330 -1.728 2.886 1.00 94.06 101 LEU A O 1
ATOM 731 N N . LYS A 1 102 ? 5.781 -1.133 5.017 1.00 92.62 102 LYS A N 1
ATOM 732 C CA . LYS A 1 102 ? 6.072 -2.489 5.498 1.00 92.62 102 LYS A CA 1
ATOM 733 C C . LYS A 1 102 ? 4.880 -3.417 5.275 1.00 92.62 102 LYS A C 1
ATOM 735 O O . LYS A 1 102 ? 5.005 -4.473 4.660 1.00 92.62 102 LYS A O 1
ATOM 740 N N . TRP A 1 103 ? 3.698 -2.965 5.684 1.00 93.62 103 TRP A N 1
ATOM 741 C CA . TRP A 1 103 ? 2.455 -3.705 5.508 1.00 93.62 103 TRP A CA 1
ATOM 742 C C . TRP A 1 103 ? 2.036 -3.844 4.035 1.00 93.62 103 TRP A C 1
ATOM 744 O O . TRP A 1 103 ? 1.639 -4.927 3.597 1.00 93.62 103 TRP A O 1
ATOM 754 N N . ALA A 1 104 ? 2.149 -2.769 3.251 1.00 95.06 104 ALA A N 1
ATOM 755 C CA . ALA A 1 104 ? 1.714 -2.742 1.858 1.00 95.06 104 ALA A CA 1
ATOM 756 C C . ALA A 1 104 ? 2.637 -3.514 0.909 1.00 95.06 104 ALA A C 1
ATOM 758 O O . ALA A 1 104 ? 2.169 -4.030 -0.104 1.00 95.06 104 ALA A O 1
ATOM 759 N N . PHE A 1 105 ? 3.929 -3.615 1.208 1.00 94.50 105 PHE A N 1
ATOM 760 C CA . PHE A 1 105 ? 4.872 -4.408 0.415 1.00 94.50 105 PHE A CA 1
ATOM 761 C C . PHE A 1 105 ? 5.145 -5.788 1.009 1.00 94.50 105 PHE A C 1
ATOM 763 O O . PHE A 1 105 ? 5.932 -6.538 0.437 1.00 94.50 105 PHE A O 1
ATOM 770 N N . LEU A 1 106 ? 4.475 -6.129 2.118 1.00 92.25 106 LEU A N 1
ATOM 771 C CA . LEU A 1 106 ? 4.686 -7.366 2.875 1.00 92.25 106 LEU A CA 1
ATOM 772 C C . LEU A 1 106 ? 6.154 -7.573 3.273 1.00 92.25 106 LEU A C 1
ATOM 774 O O . LEU A 1 106 ? 6.620 -8.701 3.396 1.00 92.25 106 LEU A O 1
ATOM 778 N N . THR A 1 107 ? 6.906 -6.490 3.442 1.00 86.00 107 THR A N 1
ATOM 779 C CA . THR A 1 107 ? 8.333 -6.581 3.731 1.00 86.00 107 THR A CA 1
ATOM 780 C C . THR A 1 107 ? 8.550 -6.862 5.214 1.00 86.00 107 THR A C 1
ATOM 782 O O . THR A 1 107 ? 7.983 -6.170 6.060 1.00 86.00 107 THR A O 1
ATOM 785 N N . ASP A 1 108 ? 9.350 -7.894 5.481 1.00 71.12 108 ASP A N 1
ATOM 786 C CA . ASP A 1 108 ? 9.589 -8.516 6.788 1.00 71.12 108 ASP A CA 1
ATOM 787 C C . ASP A 1 108 ? 10.108 -7.549 7.877 1.00 71.12 108 ASP A C 1
ATOM 789 O O . ASP A 1 108 ? 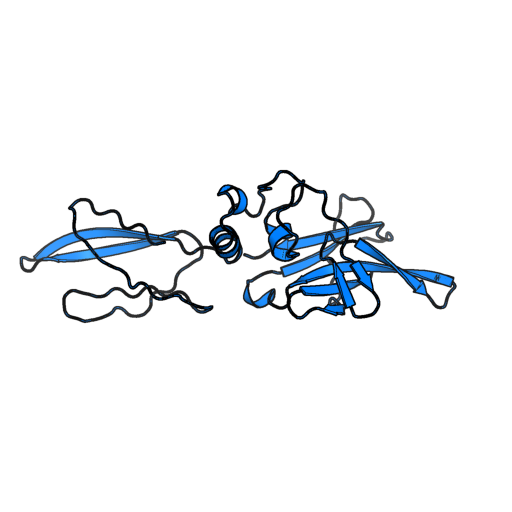10.649 -6.479 7.603 1.00 71.12 108 ASP A O 1
ATOM 793 N N . PHE A 1 109 ? 9.957 -7.978 9.129 1.00 66.12 109 PHE A N 1
ATOM 794 C CA . PHE A 1 109 ? 10.154 -7.273 10.399 1.00 66.12 109 PHE A CA 1
ATOM 795 C C . PHE A 1 109 ? 11.618 -7.222 10.886 1.00 66.12 109 PHE A C 1
ATOM 797 O O . PHE A 1 109 ? 11.878 -6.935 12.057 1.00 66.12 109 PHE A O 1
ATOM 804 N N . GLY A 1 110 ? 12.581 -7.557 10.022 1.00 59.97 110 GLY A N 1
ATOM 805 C CA . GLY A 1 110 ? 13.995 -7.705 10.376 1.00 59.97 110 GLY A CA 1
ATOM 806 C C . GLY A 1 110 ? 14.752 -6.386 10.589 1.00 59.97 110 GLY A C 1
ATOM 807 O O . GLY A 1 110 ? 14.296 -5.311 10.215 1.00 59.97 110 GLY A O 1
ATOM 808 N N . SER A 1 111 ? 15.945 -6.479 11.188 1.00 56.78 111 SER A N 1
ATOM 809 C CA . SER A 1 111 ? 16.885 -5.362 11.408 1.00 56.78 111 SER A CA 1
ATOM 810 C C . SER A 1 111 ? 17.867 -5.126 10.251 1.00 56.78 111 SER A C 1
ATOM 812 O O . SER A 1 111 ? 18.655 -4.180 10.290 1.00 56.78 111 SER A O 1
ATOM 814 N N . ALA A 1 112 ? 17.868 -5.990 9.233 1.00 55.53 112 ALA A N 1
ATOM 815 C CA . ALA A 1 112 ? 18.698 -5.814 8.048 1.00 55.53 112 ALA A CA 1
ATOM 816 C C . ALA A 1 112 ? 18.001 -4.888 7.035 1.00 55.53 112 ALA A C 1
ATOM 818 O O . ALA A 1 112 ? 16.778 -4.951 6.905 1.00 55.53 112 ALA A O 1
ATOM 819 N N . PRO A 1 113 ? 18.752 -4.066 6.279 1.00 58.53 113 PRO A N 1
ATOM 820 C CA . PRO A 1 113 ? 18.165 -3.244 5.232 1.00 58.53 113 PRO A CA 1
ATOM 821 C C . PRO A 1 113 ? 17.486 -4.137 4.189 1.00 58.53 113 PRO A C 1
ATOM 823 O O . PRO A 1 113 ? 18.115 -5.013 3.589 1.00 58.53 113 PRO A O 1
ATOM 826 N N . LEU A 1 114 ? 16.191 -3.904 3.981 1.00 75.50 114 LEU A N 1
ATOM 827 C CA . LEU A 1 114 ? 15.399 -4.585 2.964 1.00 75.50 114 LEU A CA 1
ATOM 828 C C . LEU A 1 114 ? 15.957 -4.274 1.571 1.00 75.50 114 LEU A C 1
ATOM 830 O O . LEU A 1 114 ? 16.074 -3.115 1.168 1.00 75.50 114 LEU A O 1
ATOM 834 N N . GLY A 1 115 ? 16.292 -5.330 0.829 1.00 88.00 115 GLY A N 1
ATOM 835 C CA . GLY A 1 115 ? 16.686 -5.226 -0.572 1.00 88.00 115 GLY A CA 1
ATOM 836 C C . GLY A 1 115 ? 15.528 -4.782 -1.479 1.00 88.00 115 GLY A C 1
ATOM 837 O O . GLY A 1 115 ? 14.378 -4.680 -1.036 1.00 88.00 115 GLY A O 1
ATOM 838 N N . PRO A 1 116 ? 15.811 -4.508 -2.763 1.00 92.88 116 PRO A N 1
ATOM 839 C CA . PRO A 1 116 ? 14.764 -4.270 -3.747 1.00 92.88 116 PRO A CA 1
ATOM 840 C C . PRO A 1 116 ? 13.942 -5.540 -3.982 1.00 92.88 116 PRO A C 1
ATOM 842 O O . PRO A 1 116 ? 14.441 -6.653 -3.809 1.00 92.88 116 PRO A O 1
ATOM 845 N N . ILE A 1 117 ? 12.703 -5.376 -4.442 1.00 95.62 117 ILE A N 1
ATOM 846 C CA . ILE A 1 117 ? 11.912 -6.488 -4.982 1.00 95.62 117 ILE A CA 1
ATOM 847 C C . ILE A 1 117 ? 12.693 -7.204 -6.100 1.00 95.62 117 ILE A C 1
ATOM 849 O O . ILE A 1 117 ? 13.322 -6.559 -6.943 1.00 95.62 117 ILE A O 1
ATOM 853 N N . GLN A 1 118 ? 12.658 -8.540 -6.118 1.00 95.12 118 GLN A N 1
ATOM 854 C CA . GLN A 1 118 ? 13.380 -9.349 -7.106 1.00 95.12 118 GLN A CA 1
ATOM 855 C C . GLN A 1 118 ? 12.426 -10.232 -7.906 1.00 95.12 118 GLN A C 1
ATOM 857 O O . GLN A 1 118 ? 11.669 -11.023 -7.344 1.00 95.12 118 GLN A O 1
ATOM 862 N N . VAL A 1 119 ? 12.515 -10.128 -9.231 1.00 96.25 119 VAL A N 1
ATOM 863 C CA . VAL A 1 119 ? 11.721 -10.899 -10.192 1.00 96.25 119 VAL A CA 1
ATOM 864 C C . VAL A 1 119 ? 12.668 -11.633 -11.139 1.00 96.25 119 VAL A C 1
ATOM 866 O O . VAL A 1 119 ? 13.613 -11.031 -11.648 1.00 96.25 119 VAL A O 1
ATOM 869 N N . ASN A 1 120 ? 12.420 -12.921 -11.385 1.00 93.56 120 ASN A N 1
ATOM 870 C CA . ASN A 1 120 ? 13.147 -13.714 -12.375 1.00 93.56 120 ASN A CA 1
ATOM 871 C C . ASN A 1 120 ? 12.161 -14.366 -13.353 1.00 93.56 120 ASN A C 1
ATOM 873 O O . ASN A 1 120 ? 11.462 -15.321 -13.008 1.00 93.56 120 ASN A O 1
ATOM 877 N N . GLY A 1 121 ? 12.076 -13.833 -14.573 1.00 90.31 121 GLY A N 1
ATOM 878 C CA . GLY A 1 121 ? 10.990 -14.179 -15.492 1.00 90.31 121 GLY A CA 1
ATOM 879 C C . GLY A 1 121 ? 9.636 -13.827 -14.871 1.00 90.31 121 GLY A C 1
ATOM 880 O O . GLY A 1 121 ? 9.434 -12.691 -14.457 1.00 90.31 121 GLY A O 1
ATOM 881 N N . ASN A 1 122 ? 8.742 -14.811 -14.753 1.00 90.12 122 ASN A N 1
ATOM 882 C CA . ASN A 1 122 ? 7.423 -14.629 -14.130 1.00 90.12 122 ASN A CA 1
ATOM 883 C C . ASN A 1 122 ? 7.400 -15.010 -12.636 1.00 90.12 122 ASN A C 1
ATOM 885 O O . ASN A 1 122 ? 6.329 -15.042 -12.030 1.00 90.12 122 ASN A O 1
ATOM 889 N N . ALA A 1 123 ? 8.554 -15.339 -12.045 1.00 94.12 123 ALA A N 1
ATOM 890 C CA . ALA A 1 123 ? 8.663 -15.718 -10.641 1.00 94.12 123 ALA A CA 1
ATOM 891 C C . ALA A 1 123 ? 9.009 -14.508 -9.764 1.00 94.12 123 ALA A C 1
ATOM 893 O O . ALA A 1 123 ? 9.924 -13.740 -10.074 1.00 94.12 123 ALA A O 1
ATOM 894 N N . LEU A 1 124 ? 8.283 -14.362 -8.654 1.00 95.50 124 LEU A N 1
ATOM 895 C CA . LEU A 1 124 ? 8.590 -13.406 -7.596 1.00 95.50 124 LEU A CA 1
ATOM 896 C C . LEU A 1 124 ? 9.532 -14.083 -6.595 1.00 95.50 124 LEU A C 1
ATOM 898 O O . LEU A 1 124 ? 9.116 -14.976 -5.864 1.00 95.50 124 LEU A O 1
ATOM 902 N N . ASN A 1 125 ? 10.804 -13.686 -6.598 1.00 92.88 125 ASN A N 1
ATOM 903 C CA . ASN A 1 125 ? 11.845 -14.350 -5.809 1.00 92.88 125 ASN A CA 1
ATOM 904 C C . ASN A 1 125 ? 11.984 -13.756 -4.406 1.00 92.88 125 ASN A C 1
ATOM 906 O O . ASN A 1 125 ? 12.255 -14.490 -3.461 1.00 92.88 125 ASN A O 1
ATOM 910 N N . SER A 1 126 ? 11.808 -12.438 -4.289 1.00 92.75 126 SER A N 1
ATOM 911 C CA . SER A 1 126 ? 11.924 -11.709 -3.025 1.00 92.75 126 SER A CA 1
ATOM 912 C C . SER A 1 126 ? 10.974 -10.520 -3.031 1.00 92.75 126 SER A C 1
ATOM 914 O O . SER A 1 126 ? 10.910 -9.785 -4.021 1.00 92.75 126 SER A O 1
ATOM 916 N N . TYR A 1 127 ? 10.282 -10.293 -1.916 1.00 93.31 127 TYR A N 1
ATOM 917 C CA . TYR A 1 127 ? 9.629 -9.011 -1.646 1.00 93.31 127 TYR A CA 1
ATOM 918 C C . TYR A 1 127 ? 10.693 -7.958 -1.338 1.00 93.31 127 TYR A C 1
ATOM 920 O O . TYR A 1 127 ? 11.839 -8.292 -1.035 1.00 93.31 127 TYR A O 1
ATOM 928 N N . GLY A 1 128 ? 10.335 -6.681 -1.407 1.00 92.31 128 GLY A N 1
ATOM 929 C CA . GLY A 1 128 ? 11.304 -5.635 -1.125 1.00 92.31 128 GLY A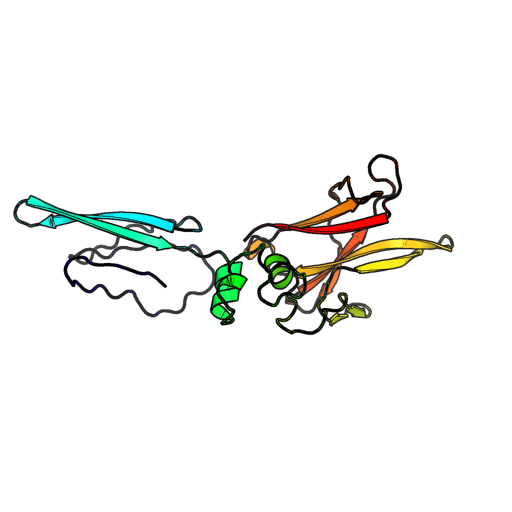 CA 1
ATOM 930 C C . GLY A 1 128 ? 10.839 -4.249 -1.518 1.00 92.31 128 GLY A C 1
ATOM 931 O O . GLY A 1 128 ? 9.685 -4.025 -1.891 1.00 92.31 128 GLY A O 1
ATOM 932 N N . THR A 1 129 ? 11.779 -3.315 -1.437 1.00 92.31 129 THR A N 1
ATOM 933 C CA . THR A 1 129 ? 11.549 -1.922 -1.814 1.00 92.31 129 THR A CA 1
ATOM 934 C C . THR A 1 129 ? 11.345 -1.774 -3.331 1.00 92.31 129 THR A C 1
ATOM 936 O O . THR A 1 129 ? 11.847 -2.590 -4.113 1.00 92.31 129 THR A O 1
ATOM 939 N N . PRO A 1 130 ? 10.598 -0.746 -3.779 1.00 96.44 130 PRO A N 1
ATOM 940 C CA . PRO A 1 130 ? 10.477 -0.417 -5.197 1.00 96.44 130 PRO A CA 1
ATOM 941 C C . PRO A 1 130 ? 11.839 -0.184 -5.864 1.00 96.44 130 PRO A C 1
ATOM 943 O O . PRO A 1 130 ? 12.732 0.417 -5.269 1.00 96.44 130 PRO A O 1
ATOM 946 N N . VAL A 1 131 ? 11.987 -0.603 -7.121 1.00 97.12 131 VAL A N 1
ATOM 947 C CA . VAL A 1 131 ? 13.246 -0.516 -7.873 1.00 97.12 131 VAL A CA 1
ATOM 948 C C . VAL A 1 131 ? 13.025 -0.044 -9.311 1.00 97.12 131 VAL A C 1
ATOM 950 O O . VAL A 1 131 ? 11.974 -0.274 -9.908 1.00 97.12 131 VAL A O 1
ATOM 953 N N . LEU A 1 132 ? 14.022 0.641 -9.877 1.00 97.75 132 LEU A N 1
ATOM 954 C CA . LEU A 1 132 ? 14.053 0.953 -11.305 1.00 97.75 132 LEU A CA 1
ATOM 955 C C . LEU A 1 132 ? 14.353 -0.325 -12.093 1.00 97.75 132 LEU A C 1
ATOM 957 O O . LEU A 1 132 ? 15.414 -0.924 -11.930 1.00 97.75 132 LEU A O 1
ATOM 961 N N . LEU A 1 133 ? 13.453 -0.688 -12.999 1.00 96.94 133 LEU A N 1
ATOM 962 C CA . LEU A 1 133 ? 13.689 -1.702 -14.016 1.00 96.94 133 LEU A CA 1
ATOM 963 C C . LEU A 1 133 ? 14.004 -1.015 -15.347 1.00 96.94 133 LEU A C 1
ATOM 965 O O . LEU A 1 133 ? 13.270 -0.131 -15.787 1.00 96.94 133 LEU A O 1
ATOM 969 N N . THR A 1 134 ? 15.078 -1.447 -16.002 1.00 95.88 134 THR A N 1
ATOM 970 C CA . THR A 1 134 ? 15.424 -1.021 -17.361 1.00 95.88 134 THR A CA 1
ATOM 971 C C . THR A 1 134 ? 15.362 -2.203 -18.313 1.00 95.88 134 THR A C 1
ATOM 973 O O . THR A 1 134 ? 16.007 -3.220 -18.060 1.00 95.88 134 THR A O 1
ATOM 976 N N . VAL A 1 135 ? 14.634 -2.059 -19.415 1.00 94.31 135 VAL A N 1
ATOM 977 C CA . VAL A 1 135 ? 14.482 -3.092 -20.444 1.00 94.31 135 VAL A CA 1
ATOM 978 C C . VAL A 1 135 ? 15.079 -2.566 -21.750 1.00 94.31 135 VAL A C 1
ATOM 980 O O . VAL A 1 135 ? 14.716 -1.465 -22.160 1.00 94.31 135 VAL A O 1
ATOM 983 N N . PRO A 1 136 ? 16.000 -3.290 -22.414 1.00 95.81 136 PRO A N 1
ATOM 984 C CA . PRO A 1 136 ? 16.473 -2.904 -23.738 1.00 95.81 136 PRO A CA 1
ATOM 985 C C . PRO A 1 136 ? 15.313 -2.757 -24.714 1.00 95.81 136 PRO A C 1
ATOM 987 O O . PRO A 1 136 ? 14.488 -3.661 -24.839 1.00 95.81 136 PRO A O 1
ATOM 990 N N . ASN A 1 137 ? 15.269 -1.632 -25.419 1.00 91.44 137 ASN A N 1
ATOM 991 C CA . ASN A 1 137 ? 14.284 -1.419 -26.466 1.00 91.44 137 ASN A CA 1
ATOM 992 C C . ASN A 1 137 ? 14.861 -1.761 -27.845 1.00 91.44 137 ASN A C 1
ATOM 994 O O . ASN A 1 137 ? 16.077 -1.810 -28.049 1.00 91.44 137 ASN A O 1
ATOM 998 N N . GLY A 1 138 ? 13.973 -1.995 -28.816 1.00 90.38 138 GLY A N 1
ATOM 999 C CA . GLY A 1 138 ? 14.347 -2.367 -30.188 1.00 90.38 138 GLY A CA 1
ATOM 1000 C C . GLY A 1 138 ? 15.149 -1.302 -30.949 1.00 90.38 138 GLY A C 1
ATOM 1001 O O . GLY A 1 138 ? 15.615 -1.567 -32.053 1.00 90.38 138 GLY A O 1
ATOM 1002 N N . SER A 1 139 ? 15.333 -0.119 -30.358 1.00 90.94 139 SER A N 1
ATOM 1003 C CA . SER A 1 139 ? 16.051 1.023 -30.929 1.00 90.94 139 SER A CA 1
ATOM 1004 C C . SER A 1 139 ? 17.448 1.217 -30.323 1.00 90.94 139 SER A C 1
ATOM 1006 O O . SER A 1 139 ? 18.075 2.249 -30.551 1.00 90.94 139 SER A O 1
ATOM 1008 N N . GLY A 1 140 ? 17.938 0.260 -29.525 1.00 89.75 140 GLY A N 1
ATOM 1009 C CA . GLY A 1 140 ? 19.248 0.345 -28.867 1.00 89.75 140 GLY A CA 1
ATOM 1010 C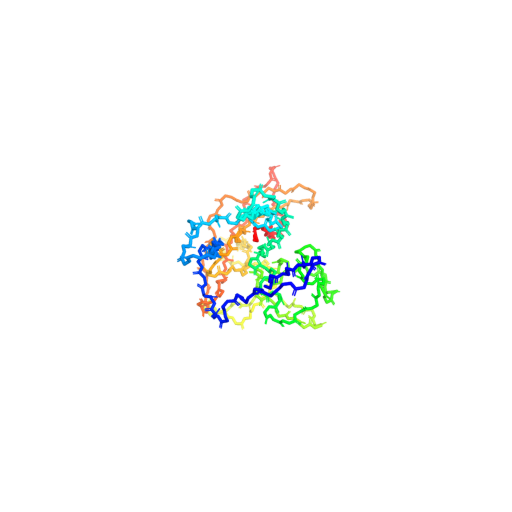 C . GLY A 1 140 ? 19.282 1.245 -27.624 1.00 89.75 140 GLY A C 1
ATOM 1011 O O . GLY A 1 140 ? 20.361 1.530 -27.108 1.00 89.75 140 GLY A O 1
ATOM 1012 N N . GLY A 1 141 ? 18.121 1.694 -27.140 1.00 92.12 141 GLY A N 1
ATOM 1013 C CA . GLY A 1 141 ? 17.947 2.410 -25.877 1.00 92.12 141 GLY A CA 1
ATOM 1014 C C . GLY A 1 141 ? 17.418 1.514 -24.752 1.00 92.12 141 GLY A C 1
ATOM 1015 O O . GLY A 1 141 ? 17.364 0.290 -24.876 1.00 92.12 141 GLY A O 1
ATOM 1016 N N . LEU A 1 142 ? 17.016 2.139 -23.642 1.00 94.56 142 LEU A N 1
ATOM 1017 C CA . LEU A 1 142 ? 16.415 1.469 -22.487 1.00 94.56 142 LEU A CA 1
ATOM 1018 C C . LEU A 1 142 ? 15.049 2.083 -22.172 1.00 94.56 142 LEU A C 1
ATOM 1020 O O . LEU A 1 142 ? 14.964 3.287 -21.920 1.00 94.56 142 LEU A O 1
ATOM 1024 N N . ASP A 1 143 ? 14.022 1.245 -22.098 1.00 95.38 143 ASP A N 1
ATOM 1025 C CA . ASP A 1 143 ? 12.732 1.598 -21.514 1.00 95.38 143 ASP A CA 1
ATOM 1026 C C . ASP A 1 143 ? 12.820 1.458 -19.992 1.00 95.38 143 ASP A C 1
ATOM 1028 O O . ASP A 1 143 ? 13.467 0.545 -19.472 1.00 95.38 143 ASP A O 1
ATOM 1032 N N . LYS A 1 144 ? 12.208 2.392 -19.261 1.00 97.19 144 LYS A N 1
ATOM 1033 C CA . LYS A 1 144 ? 12.306 2.488 -17.800 1.00 97.19 144 LYS A CA 1
ATOM 1034 C C . LYS A 1 144 ? 10.952 2.243 -17.158 1.00 97.19 144 LYS A C 1
ATOM 1036 O O . LYS A 1 144 ? 9.958 2.836 -17.571 1.00 97.19 144 LYS A O 1
ATOM 1041 N N . TYR A 1 145 ? 10.938 1.443 -16.101 1.00 98.19 145 TYR A N 1
ATOM 1042 C CA . TYR A 1 145 ? 9.742 1.110 -15.341 1.00 98.19 145 TYR A CA 1
ATOM 1043 C C . TYR A 1 145 ? 10.001 1.245 -13.843 1.00 98.19 145 TYR A C 1
ATOM 1045 O O . TYR A 1 145 ? 11.061 0.869 -13.342 1.00 98.19 145 TYR A O 1
ATOM 1053 N N . ALA A 1 146 ? 9.009 1.750 -13.119 1.00 98.56 146 ALA A N 1
ATOM 1054 C CA . ALA A 1 146 ? 8.908 1.579 -11.680 1.00 98.56 146 ALA A CA 1
ATOM 1055 C C . ALA A 1 146 ? 8.416 0.152 -11.404 1.00 98.56 146 ALA A C 1
ATOM 1057 O O . ALA A 1 146 ? 7.270 -0.159 -11.727 1.00 98.56 146 ALA A O 1
ATOM 1058 N N . LEU A 1 147 ? 9.268 -0.706 -10.841 1.00 98.50 147 LEU A N 1
ATOM 1059 C CA . LEU A 1 147 ? 8.926 -2.065 -10.417 1.00 98.50 147 LEU A CA 1
ATOM 1060 C C . LEU A 1 147 ? 8.702 -2.081 -8.901 1.00 98.50 147 LEU A C 1
ATOM 1062 O O . LEU A 1 147 ? 9.567 -1.647 -8.144 1.00 98.50 147 LEU A O 1
ATOM 1066 N N . PHE A 1 148 ? 7.556 -2.577 -8.443 1.00 98.31 148 PHE A N 1
ATOM 1067 C CA . PHE A 1 148 ? 7.227 -2.624 -7.017 1.00 98.31 148 PHE A CA 1
ATOM 1068 C C . PHE A 1 148 ? 6.256 -3.755 -6.679 1.00 98.31 148 PHE A C 1
ATOM 1070 O O . PHE A 1 148 ? 5.608 -4.327 -7.556 1.00 98.31 148 PHE A O 1
ATOM 1077 N N . GLY A 1 149 ? 6.169 -4.083 -5.390 1.00 97.38 149 GLY A N 1
ATOM 1078 C CA . GLY A 1 149 ? 5.202 -5.042 -4.869 1.00 97.38 149 GLY A CA 1
ATOM 1079 C C . GLY A 1 149 ? 3.821 -4.414 -4.690 1.00 97.38 149 GLY A C 1
ATOM 1080 O O . GLY A 1 149 ? 3.700 -3.292 -4.212 1.00 97.38 149 GLY A O 1
ATOM 1081 N N . ARG A 1 150 ? 2.763 -5.144 -5.024 1.00 97.56 150 ARG A N 1
ATOM 1082 C CA . ARG A 1 150 ? 1.373 -4.784 -4.736 1.00 97.56 150 ARG A CA 1
ATOM 1083 C C . ARG A 1 150 ? 0.654 -6.007 -4.198 1.00 97.56 150 ARG A C 1
ATOM 1085 O O . ARG A 1 150 ? 0.677 -7.056 -4.836 1.00 97.56 150 ARG A O 1
ATOM 1092 N N . ARG A 1 151 ? -0.015 -5.884 -3.055 1.00 96.00 151 ARG A N 1
ATOM 1093 C CA . ARG A 1 151 ? -0.814 -6.986 -2.507 1.00 96.00 151 ARG A CA 1
ATOM 1094 C C . ARG A 1 151 ? -1.950 -7.371 -3.447 1.00 96.00 151 ARG A C 1
ATOM 1096 O O . ARG A 1 151 ? -2.608 -6.499 -4.014 1.00 96.00 151 ARG A O 1
ATOM 1103 N N . VAL A 1 152 ? -2.205 -8.670 -3.580 1.00 96.44 152 VAL A N 1
ATOM 1104 C CA . VAL A 1 152 ? -3.345 -9.174 -4.363 1.00 96.44 152 VAL A CA 1
ATOM 1105 C C . VAL A 1 152 ? -4.671 -8.721 -3.743 1.00 96.44 152 VAL A C 1
ATOM 1107 O O . VAL A 1 152 ? -5.600 -8.367 -4.462 1.00 96.44 152 VAL A O 1
ATOM 1110 N N . ASP A 1 153 ? -4.740 -8.655 -2.413 1.00 95.19 153 ASP A N 1
ATOM 1111 C CA . ASP A 1 153 ? -5.920 -8.237 -1.652 1.00 95.19 153 ASP A CA 1
ATOM 1112 C C . ASP A 1 153 ? -5.995 -6.722 -1.396 1.00 95.19 153 ASP A C 1
ATOM 1114 O O . ASP A 1 153 ? -6.855 -6.288 -0.631 1.00 95.19 153 ASP A O 1
ATOM 1118 N N . ALA A 1 154 ? -5.142 -5.909 -2.037 1.00 94.38 154 ALA A N 1
ATOM 1119 C CA . ALA A 1 154 ? -5.009 -4.472 -1.773 1.00 94.38 154 ALA A CA 1
ATOM 1120 C C . ALA A 1 154 ? -6.358 -3.737 -1.686 1.00 94.38 154 ALA A C 1
ATOM 1122 O O . ALA A 1 154 ? -6.631 -3.065 -0.696 1.00 94.38 154 ALA A O 1
ATOM 1123 N N . GLY A 1 155 ? -7.234 -3.923 -2.679 1.00 91.69 155 GLY A N 1
ATOM 1124 C CA . GLY A 1 155 ? -8.557 -3.290 -2.690 1.00 91.69 155 GLY A CA 1
ATOM 1125 C C . GLY A 1 155 ? -9.483 -3.770 -1.565 1.00 91.69 155 GLY A C 1
ATOM 1126 O O . GLY A 1 155 ? -10.296 -2.993 -1.075 1.00 91.69 155 GLY A O 1
ATOM 1127 N N . GLY A 1 156 ? -9.339 -5.020 -1.118 1.00 90.31 156 GLY A N 1
ATOM 1128 C CA . GLY A 1 156 ? -10.110 -5.580 -0.004 1.00 90.31 156 GLY A CA 1
ATOM 1129 C C . GLY A 1 156 ? -9.676 -5.042 1.361 1.00 90.31 156 GLY A C 1
ATOM 1130 O O . GLY A 1 156 ? -10.505 -4.918 2.256 1.00 90.31 156 GLY A O 1
ATOM 1131 N N . VAL A 1 157 ? -8.401 -4.668 1.500 1.00 89.94 157 VAL A N 1
ATOM 1132 C CA . VAL A 1 157 ? -7.850 -4.044 2.717 1.00 89.94 157 VAL A CA 1
ATOM 1133 C C . VAL A 1 157 ? -7.742 -2.517 2.614 1.00 89.94 157 VAL A C 1
ATOM 1135 O O . VAL A 1 157 ? -7.110 -1.885 3.452 1.00 89.94 157 VAL A O 1
ATOM 1138 N N . GLY A 1 158 ? -8.347 -1.915 1.586 1.00 91.38 158 GLY A N 1
ATOM 1139 C CA . GLY A 1 158 ? -8.400 -0.464 1.399 1.00 91.38 158 GLY A CA 1
ATOM 1140 C C . GLY A 1 158 ? -7.102 0.188 0.914 1.00 91.38 158 GLY A C 1
ATOM 1141 O O . GLY A 1 158 ? -7.061 1.410 0.808 1.00 91.38 158 GLY A O 1
ATOM 1142 N N . LEU A 1 159 ? -6.062 -0.582 0.584 1.00 94.88 159 LEU A N 1
ATOM 1143 C CA . LEU A 1 159 ? -4.783 -0.056 0.109 1.00 94.88 159 LEU A CA 1
ATOM 1144 C C . LEU A 1 159 ? -4.873 0.472 -1.326 1.00 94.88 159 LEU A C 1
ATOM 1146 O O . LEU A 1 159 ? -5.339 -0.209 -2.241 1.00 94.88 159 LEU A O 1
ATOM 1150 N N . THR A 1 160 ? -4.318 1.663 -1.535 1.00 95.69 160 THR A N 1
ATOM 1151 C CA . THR A 1 160 ? -4.106 2.277 -2.849 1.00 95.69 160 THR A CA 1
ATOM 1152 C C . THR A 1 160 ? -2.621 2.543 -3.062 1.00 95.69 160 THR A C 1
ATOM 1154 O O . THR A 1 160 ? -1.936 3.034 -2.166 1.00 95.69 160 THR A O 1
ATOM 1157 N N . TYR A 1 161 ? -2.130 2.230 -4.263 1.00 97.75 161 TYR A N 1
ATOM 1158 C CA . TYR A 1 161 ? -0.741 2.431 -4.674 1.00 97.75 161 TYR A CA 1
ATOM 1159 C C . TYR A 1 161 ? -0.721 3.394 -5.857 1.00 97.75 161 TYR A C 1
ATOM 1161 O O . TYR A 1 161 ? -1.197 3.050 -6.939 1.00 97.75 161 TYR A O 1
ATOM 1169 N N . THR A 1 162 ? -0.143 4.573 -5.658 1.00 97.75 162 THR A N 1
ATOM 1170 C CA . THR A 1 162 ? 0.026 5.584 -6.702 1.00 97.75 162 THR A CA 1
ATOM 1171 C C . THR A 1 162 ? 1.507 5.751 -6.991 1.00 97.75 162 THR A C 1
ATOM 1173 O O . THR A 1 162 ? 2.283 6.095 -6.102 1.00 97.75 162 THR A O 1
ATOM 1176 N N . VAL A 1 163 ? 1.913 5.518 -8.236 1.00 98.62 163 VAL A N 1
ATOM 1177 C CA . VAL A 1 163 ? 3.270 5.854 -8.677 1.00 98.62 163 VAL A CA 1
ATOM 1178 C C . VAL A 1 163 ? 3.292 7.334 -9.008 1.00 98.62 163 VAL A C 1
ATOM 1180 O O . VAL A 1 163 ? 2.509 7.772 -9.847 1.00 98.62 163 VAL A O 1
ATOM 1183 N N . GLU A 1 164 ? 4.171 8.102 -8.374 1.00 98.56 164 GLU A N 1
ATOM 1184 C CA . GLU A 1 164 ? 4.407 9.495 -8.760 1.00 98.56 164 GLU A CA 1
ATOM 1185 C C . GLU A 1 164 ? 5.845 9.636 -9.270 1.00 98.56 164 GLU A C 1
ATOM 1187 O O . GLU A 1 164 ? 6.776 8.984 -8.786 1.00 98.56 164 GLU A O 1
ATOM 1192 N N . PHE A 1 165 ? 6.018 10.475 -10.285 1.00 98.56 165 PHE A N 1
ATOM 1193 C CA . PHE A 1 165 ? 7.288 10.709 -10.958 1.00 98.56 165 PHE A CA 1
ATOM 1194 C C . PHE A 1 165 ? 7.756 12.142 -10.741 1.00 98.56 165 PHE A C 1
ATOM 1196 O O . PHE A 1 165 ? 6.948 13.068 -10.657 1.00 98.56 165 PHE A O 1
ATOM 1203 N N . SER A 1 166 ? 9.072 12.323 -10.698 1.00 97.88 166 SER A N 1
ATOM 1204 C CA . SER A 1 166 ? 9.692 13.631 -10.530 1.00 97.88 166 SER A CA 1
ATOM 1205 C C . SER A 1 166 ? 10.965 13.762 -11.361 1.00 97.88 166 SER A C 1
ATOM 1207 O O . SER A 1 166 ? 11.735 12.812 -11.537 1.00 97.88 166 SER A O 1
ATOM 1209 N N . ALA A 1 167 ? 11.205 14.965 -11.876 1.00 96.31 167 ALA A N 1
ATOM 1210 C CA . ALA A 1 167 ? 12.464 15.329 -12.517 1.00 96.31 167 ALA A CA 1
ATOM 1211 C C . ALA A 1 167 ? 13.482 15.933 -11.527 1.00 96.31 167 ALA A C 1
ATOM 1213 O O . ALA A 1 167 ? 14.678 15.936 -11.824 1.00 96.31 167 ALA A O 1
ATOM 1214 N N . ASP A 1 168 ? 13.024 16.423 -10.369 1.00 94.44 168 ASP A N 1
ATOM 1215 C CA . ASP A 1 168 ? 13.770 17.340 -9.495 1.00 94.44 168 ASP A CA 1
ATOM 1216 C C . ASP A 1 168 ? 13.663 17.040 -7.984 1.00 94.44 168 ASP A C 1
ATOM 1218 O O . ASP A 1 168 ? 14.243 17.770 -7.187 1.00 94.44 168 ASP A O 1
ATOM 1222 N N . LEU A 1 169 ? 12.938 15.983 -7.593 1.00 95.50 169 LEU A N 1
ATOM 1223 C CA . LEU A 1 169 ? 12.594 15.596 -6.211 1.00 95.50 169 LEU A CA 1
ATOM 1224 C C . LEU A 1 169 ? 11.659 16.558 -5.463 1.00 95.50 169 LEU A C 1
ATOM 1226 O O . LEU A 1 169 ? 11.282 16.268 -4.327 1.00 95.50 169 LEU A O 1
ATOM 1230 N N . SER A 1 170 ? 11.252 17.665 -6.080 1.00 94.25 170 SER A N 1
ATOM 1231 C CA . SER A 1 170 ? 10.395 18.677 -5.459 1.00 94.25 170 SER A CA 1
ATOM 1232 C C . SER A 1 170 ? 8.955 18.566 -5.949 1.00 94.25 170 SER A C 1
ATOM 1234 O O . SER A 1 170 ? 8.015 18.569 -5.154 1.00 94.25 170 SER A O 1
ATOM 1236 N N . THR A 1 171 ? 8.784 18.399 -7.260 1.00 94.25 171 THR A N 1
ATOM 1237 C CA . THR A 1 171 ? 7.480 18.314 -7.904 1.00 94.25 171 THR A CA 1
ATOM 1238 C C . THR A 1 171 ? 7.211 16.876 -8.301 1.00 94.25 171 THR A C 1
ATOM 1240 O O . THR A 1 171 ? 7.994 16.271 -9.036 1.00 94.25 171 THR A O 1
ATOM 1243 N N . TRP A 1 172 ? 6.090 16.343 -7.827 1.00 97.44 172 TRP A N 1
ATOM 1244 C CA . TRP A 1 172 ? 5.677 14.961 -8.038 1.00 97.44 172 TRP A CA 1
ATOM 1245 C C . TRP A 1 172 ? 4.365 14.932 -8.811 1.00 97.44 172 TRP A C 1
ATOM 1247 O O . TRP A 1 172 ? 3.411 15.622 -8.450 1.00 97.44 172 TRP A O 1
ATOM 1257 N N . VAL A 1 173 ? 4.329 14.160 -9.897 1.00 97.75 173 VAL A N 1
ATOM 1258 C CA . VAL A 1 173 ? 3.138 14.001 -10.740 1.00 97.75 173 VAL A CA 1
ATOM 1259 C C . VAL A 1 173 ? 2.701 12.539 -10.719 1.00 97.75 173 VAL A C 1
ATOM 1261 O O . VAL A 1 173 ? 3.515 11.672 -11.055 1.00 97.75 173 VAL A O 1
ATOM 1264 N N . PRO A 1 174 ? 1.445 12.242 -10.339 1.00 97.69 174 PRO A N 1
ATOM 1265 C CA . PRO A 1 174 ? 0.936 10.879 -10.336 1.00 97.69 174 PRO A CA 1
ATOM 1266 C C . PRO A 1 174 ? 0.813 10.339 -11.763 1.00 97.69 174 PRO A C 1
ATOM 1268 O O . PRO A 1 174 ? 0.366 11.036 -12.674 1.00 97.69 174 PRO A O 1
ATOM 1271 N N . SER A 1 175 ? 1.187 9.077 -11.948 1.00 97.44 175 SER A N 1
ATOM 1272 C CA . SER A 1 175 ? 0.919 8.336 -13.176 1.00 97.44 175 SER A CA 1
ATOM 1273 C C . SER A 1 175 ? -0.566 8.006 -13.290 1.00 97.44 175 SER A C 1
ATOM 1275 O O . SER A 1 175 ? -1.228 7.697 -12.298 1.00 97.44 175 SER A O 1
ATOM 1277 N N . THR A 1 176 ? -1.075 8.033 -14.518 1.00 95.12 176 THR A N 1
ATOM 1278 C CA . THR A 1 176 ? -2.411 7.530 -14.869 1.00 95.12 176 THR A CA 1
ATOM 1279 C C . THR A 1 176 ? -2.359 6.146 -15.514 1.00 95.12 176 THR A C 1
ATOM 1281 O O . THR A 1 176 ? -3.398 5.608 -15.894 1.00 95.12 176 THR A O 1
ATOM 1284 N N . ASP A 1 177 ? -1.165 5.577 -15.684 1.00 97.25 177 ASP A N 1
ATOM 1285 C CA . ASP A 1 177 ? -0.996 4.256 -16.272 1.00 97.25 177 ASP A CA 1
ATOM 1286 C C . ASP A 1 177 ? -1.511 3.177 -15.320 1.00 97.25 177 ASP A C 1
ATOM 1288 O O . ASP A 1 177 ? -1.329 3.229 -14.102 1.00 97.25 177 ASP A O 1
ATOM 1292 N N . THR A 1 178 ? -2.134 2.148 -15.889 1.00 95.88 178 THR A N 1
ATOM 1293 C CA . THR A 1 178 ? -2.542 0.976 -15.113 1.00 95.88 178 THR A CA 1
ATOM 1294 C C . THR A 1 178 ? -1.318 0.094 -14.838 1.00 95.88 178 THR A C 1
ATOM 1296 O O . THR A 1 178 ? -0.653 -0.315 -15.794 1.00 95.88 178 THR A O 1
ATOM 1299 N N . PRO A 1 179 ? -1.012 -0.258 -13.570 1.00 97.88 179 PRO A N 1
ATOM 1300 C CA . PRO A 1 179 ? 0.109 -1.141 -13.266 1.00 97.88 179 PRO A CA 1
ATOM 1301 C C . PRO A 1 179 ? -0.036 -2.504 -13.949 1.00 97.88 179 PRO A C 1
ATOM 1303 O O . PRO A 1 179 ? -1.057 -3.180 -13.798 1.00 97.88 179 PRO A O 1
ATOM 1306 N N . THR A 1 180 ? 1.007 -2.922 -14.664 1.00 98.06 180 THR A N 1
ATOM 1307 C CA . THR A 1 180 ? 1.065 -4.222 -15.347 1.00 98.06 180 THR A CA 1
ATOM 1308 C C . THR A 1 180 ? 1.682 -5.263 -14.423 1.00 98.06 180 THR A C 1
ATOM 1310 O O . THR A 1 180 ? 2.751 -5.028 -13.874 1.00 98.06 180 THR A O 1
ATOM 1313 N N . VAL A 1 181 ? 1.030 -6.412 -14.239 1.00 98.25 181 VAL A N 1
ATOM 1314 C CA . VAL A 1 181 ? 1.564 -7.517 -13.424 1.00 98.25 181 VAL A CA 1
ATOM 1315 C C . VAL A 1 181 ? 2.623 -8.276 -14.219 1.00 98.25 181 VAL A C 1
ATOM 1317 O O . VAL A 1 181 ? 2.349 -8.713 -15.333 1.00 98.25 181 VAL A O 1
ATOM 1320 N N . VAL A 1 182 ? 3.808 -8.456 -13.633 1.00 97.88 182 VAL A N 1
ATOM 1321 C CA . VAL A 1 182 ? 4.932 -9.182 -14.257 1.00 97.88 182 VAL A CA 1
ATOM 1322 C C . VAL A 1 182 ? 5.268 -10.494 -13.547 1.00 97.88 182 VAL A C 1
ATOM 1324 O O . VAL A 1 182 ? 5.765 -11.420 -14.177 1.00 97.88 182 VAL A O 1
ATOM 1327 N N . ALA A 1 183 ? 4.957 -10.610 -12.255 1.00 98.12 183 ALA A N 1
ATOM 1328 C CA . ALA A 1 183 ? 5.091 -11.846 -11.487 1.00 98.12 183 ALA A CA 1
ATOM 1329 C C . ALA A 1 183 ? 4.115 -11.848 -10.306 1.00 98.12 183 ALA A C 1
ATOM 1331 O O . ALA A 1 183 ? 3.657 -10.792 -9.865 1.00 98.12 183 ALA A O 1
ATOM 1332 N N . THR A 1 184 ? 3.797 -13.024 -9.771 1.00 97.06 184 THR A N 1
ATOM 1333 C CA . THR A 1 184 ? 3.010 -13.156 -8.540 1.00 97.06 184 THR A CA 1
ATOM 1334 C C . THR A 1 184 ? 3.264 -14.501 -7.875 1.00 97.06 184 THR A C 1
ATOM 1336 O O . THR A 1 184 ? 3.564 -15.480 -8.554 1.00 97.06 184 THR A O 1
ATOM 1339 N N . ASP A 1 185 ? 3.106 -14.550 -6.558 1.00 95.56 185 ASP A N 1
ATOM 1340 C CA . ASP A 1 185 ? 3.074 -15.786 -5.769 1.00 95.56 185 ASP A CA 1
ATOM 1341 C C . ASP A 1 185 ? 1.678 -16.076 -5.178 1.00 95.56 185 ASP A C 1
ATOM 1343 O O . ASP A 1 185 ? 1.525 -16.926 -4.304 1.00 95.56 185 ASP A O 1
ATOM 1347 N N . GLY A 1 186 ? 0.650 -15.351 -5.635 1.00 95.31 186 GLY A N 1
ATOM 1348 C CA . GLY A 1 186 ? -0.720 -15.431 -5.120 1.00 95.31 186 GLY A CA 1
ATOM 1349 C C . GLY A 1 186 ? -1.003 -14.538 -3.906 1.00 95.31 186 GLY A C 1
ATOM 1350 O O . GLY A 1 186 ? -2.169 -14.254 -3.644 1.00 95.31 186 GLY A O 1
ATOM 1351 N N . THR A 1 187 ? 0.026 -14.032 -3.221 1.00 94.44 187 THR A N 1
ATOM 1352 C CA . THR A 1 187 ? -0.109 -13.101 -2.086 1.00 94.44 187 THR A CA 1
ATOM 1353 C C . THR A 1 187 ? 0.288 -11.683 -2.497 1.00 94.44 187 THR A C 1
ATOM 1355 O O . THR A 1 187 ? -0.465 -10.722 -2.298 1.00 94.44 187 THR A O 1
ATOM 1358 N N . LEU A 1 188 ? 1.447 -11.552 -3.142 1.00 96.44 188 LEU A N 1
ATOM 1359 C CA . LEU A 1 188 ? 1.964 -10.312 -3.705 1.00 96.44 188 LEU A CA 1
ATOM 1360 C C . LEU A 1 188 ? 2.070 -10.437 -5.230 1.00 96.44 188 LEU A C 1
ATOM 1362 O O . LEU A 1 188 ? 2.360 -11.492 -5.800 1.00 96.44 188 LEU A O 1
ATOM 1366 N N . GLN A 1 189 ? 1.833 -9.328 -5.914 1.00 98.06 189 GLN A N 1
ATOM 1367 C CA . GLN A 1 189 ? 2.157 -9.132 -7.319 1.00 98.06 189 GLN A CA 1
ATOM 1368 C C . GLN A 1 189 ? 3.384 -8.235 -7.411 1.00 98.06 189 GLN A C 1
ATOM 1370 O O . GLN A 1 189 ? 3.429 -7.187 -6.773 1.00 98.06 189 GLN A O 1
ATOM 1375 N N . ALA A 1 190 ? 4.343 -8.594 -8.254 1.00 98.25 190 ALA A N 1
ATOM 1376 C CA . ALA A 1 190 ? 5.269 -7.615 -8.794 1.00 98.25 190 ALA A CA 1
ATOM 1377 C C . ALA A 1 190 ? 4.590 -6.917 -9.971 1.00 98.25 190 ALA A C 1
ATOM 1379 O O . ALA A 1 190 ? 4.105 -7.574 -10.899 1.00 98.25 190 ALA A O 1
ATOM 1380 N N . VAL A 1 191 ? 4.548 -5.590 -9.925 1.00 98.56 191 VAL A N 1
ATOM 1381 C CA . VAL A 1 191 ? 3.921 -4.762 -10.954 1.00 98.56 191 VAL A CA 1
ATOM 1382 C C . VAL A 1 191 ? 4.884 -3.710 -11.480 1.00 98.56 191 VAL A C 1
ATOM 1384 O O . VAL A 1 191 ? 5.731 -3.203 -10.746 1.00 98.56 191 VAL A O 1
ATOM 1387 N N . THR A 1 192 ? 4.727 -3.364 -12.754 1.00 98.50 192 THR A N 1
ATOM 1388 C CA . THR A 1 192 ? 5.479 -2.304 -13.423 1.00 98.50 192 THR A CA 1
ATOM 1389 C C . THR A 1 192 ? 4.572 -1.162 -13.854 1.00 98.50 192 THR A C 1
ATOM 1391 O O . THR A 1 192 ? 3.484 -1.396 -14.386 1.00 98.50 192 THR A O 1
ATOM 1394 N N . VAL A 1 193 ? 5.063 0.066 -13.706 1.00 98.69 193 VAL A N 1
ATOM 1395 C CA . VAL A 1 193 ? 4.491 1.278 -14.312 1.00 98.69 193 VAL A CA 1
ATOM 1396 C C . VAL A 1 193 ? 5.574 1.954 -15.156 1.00 98.69 193 VAL A C 1
ATOM 1398 O O . VAL A 1 193 ? 6.678 2.158 -14.642 1.00 98.69 193 VAL A O 1
ATOM 1401 N N . PRO A 1 194 ? 5.326 2.260 -16.442 1.00 98.19 194 PRO A N 1
ATOM 1402 C CA . PRO A 1 194 ? 6.326 2.896 -17.294 1.00 98.19 194 PRO A CA 1
ATOM 1403 C C . PRO A 1 194 ? 6.649 4.310 -16.804 1.00 98.19 194 PRO A C 1
ATOM 1405 O O . PRO A 1 194 ? 5.785 5.024 -16.300 1.00 98.19 194 PRO A O 1
ATOM 1408 N N . PHE A 1 195 ? 7.899 4.734 -16.974 1.00 97.81 195 PHE A N 1
ATOM 1409 C CA . PHE A 1 195 ? 8.244 6.144 -16.824 1.00 97.81 195 PHE A CA 1
ATOM 1410 C C . PHE A 1 195 ? 7.593 6.930 -17.968 1.00 97.81 195 PHE A C 1
ATOM 1412 O O . PHE A 1 195 ? 7.796 6.570 -19.133 1.00 97.81 195 PHE A O 1
ATOM 1419 N N . PRO A 1 196 ? 6.855 8.017 -17.683 1.00 96.06 196 PRO A N 1
ATOM 1420 C CA . PRO A 1 196 ? 6.322 8.859 -18.736 1.00 96.06 196 PRO A CA 1
ATOM 1421 C C . PRO A 1 196 ? 7.472 9.583 -19.452 1.00 96.06 196 PRO A C 1
ATOM 1423 O O . PRO A 1 196 ? 8.521 9.836 -18.849 1.00 96.06 196 PRO A O 1
ATOM 1426 N N . PRO A 1 197 ? 7.288 9.971 -20.725 1.00 92.81 197 PRO A N 1
ATOM 1427 C CA . PRO A 1 197 ? 8.329 10.662 -21.480 1.00 92.81 197 PRO A CA 1
ATOM 1428 C C . PRO A 1 197 ? 8.708 12.003 -20.843 1.00 92.81 197 PRO A C 1
ATOM 1430 O O . PRO A 1 197 ? 9.877 12.379 -20.863 1.00 92.81 197 PRO A O 1
ATOM 1433 N N . LEU A 1 198 ? 7.729 12.712 -20.269 1.00 94.25 198 LEU A N 1
ATOM 1434 C CA . LEU A 1 198 ? 7.904 14.007 -19.621 1.00 94.25 198 LEU A CA 1
ATOM 1435 C C . LEU A 1 198 ? 7.030 14.100 -18.367 1.00 94.25 198 LEU A C 1
ATOM 1437 O O . LEU A 1 198 ? 5.887 13.651 -18.355 1.00 94.25 198 LEU A O 1
ATOM 1441 N N . VAL A 1 199 ? 7.553 14.776 -17.351 1.00 92.00 199 VAL A N 1
ATOM 1442 C CA . VAL A 1 199 ? 6.830 15.309 -16.198 1.00 92.00 199 VAL A CA 1
ATOM 1443 C C . VAL A 1 199 ? 7.071 16.811 -16.201 1.00 92.00 199 VAL A C 1
ATOM 1445 O O . VAL A 1 199 ? 8.216 17.253 -16.128 1.00 92.00 199 VAL A O 1
ATOM 1448 N N . ASN A 1 200 ? 6.006 17.600 -16.365 1.00 89.31 200 ASN A N 1
ATOM 1449 C CA . ASN A 1 200 ? 6.088 19.062 -16.493 1.00 89.31 200 ASN A CA 1
ATOM 1450 C C . ASN A 1 200 ? 7.107 19.532 -17.551 1.00 89.31 200 ASN A C 1
ATOM 1452 O O . ASN A 1 200 ? 7.860 20.477 -17.340 1.00 89.31 200 ASN A O 1
ATOM 1456 N N . GLY A 1 201 ? 7.150 18.843 -18.696 1.00 91.44 201 GLY A N 1
ATOM 1457 C CA . GLY A 1 201 ? 8.034 19.193 -19.812 1.00 91.44 201 GLY A CA 1
ATOM 1458 C C . GLY A 1 201 ? 9.476 18.689 -19.695 1.00 91.44 201 GLY A C 1
ATOM 1459 O O . GLY A 1 201 ? 10.267 18.955 -20.596 1.00 91.44 201 GLY A O 1
ATOM 1460 N N . VAL A 1 202 ? 9.827 17.938 -18.642 1.00 94.44 202 VAL A N 1
ATOM 1461 C CA . VAL A 1 202 ? 11.183 17.398 -18.435 1.00 94.44 202 VAL A CA 1
ATOM 1462 C C . VAL A 1 202 ? 11.135 15.881 -18.234 1.00 94.44 202 VAL A C 1
ATOM 1464 O O . VAL A 1 202 ? 10.264 15.402 -17.510 1.00 94.44 202 VAL A O 1
ATOM 1467 N N . PRO A 1 203 ? 12.058 15.092 -18.816 1.00 94.31 203 PRO A N 1
ATOM 1468 C CA . PRO A 1 203 ? 12.124 13.659 -18.544 1.00 94.31 203 PRO A CA 1
ATOM 1469 C C . PRO A 1 203 ? 12.331 13.372 -17.046 1.00 94.31 203 PRO A C 1
ATOM 1471 O O . PRO A 1 203 ? 13.286 13.894 -16.455 1.00 94.31 203 PRO A O 1
ATOM 1474 N N . PRO A 1 204 ? 11.475 12.550 -16.411 1.00 96.94 204 PRO A N 1
ATOM 1475 C CA . PRO A 1 204 ? 11.616 12.231 -14.998 1.00 96.94 204 PRO A CA 1
ATOM 1476 C C . PRO A 1 204 ? 12.869 11.391 -14.728 1.00 96.94 204 PRO A C 1
ATOM 1478 O O . PRO A 1 204 ? 13.297 10.565 -15.540 1.00 96.94 204 PRO A O 1
ATOM 1481 N N . LYS A 1 205 ? 13.450 11.594 -13.546 1.00 95.38 205 LYS A N 1
ATOM 1482 C CA . LYS A 1 205 ? 14.641 10.879 -13.056 1.00 95.38 205 LYS A CA 1
ATOM 1483 C C . LYS A 1 205 ? 14.345 10.036 -11.824 1.00 95.38 205 LYS A C 1
ATOM 1485 O O . LYS A 1 205 ? 15.085 9.101 -11.534 1.00 95.38 205 LYS A O 1
ATOM 1490 N N . TYR A 1 206 ? 13.268 10.370 -11.127 1.00 97.75 206 TYR A N 1
ATOM 1491 C CA . TYR A 1 206 ? 12.890 9.801 -9.851 1.00 97.75 206 TYR A CA 1
ATOM 1492 C C . TYR A 1 206 ? 11.454 9.307 -9.922 1.00 97.75 206 TYR A C 1
ATOM 1494 O O . TYR A 1 206 ? 10.624 9.843 -10.662 1.00 97.75 206 TYR A O 1
ATOM 1502 N N . PHE A 1 207 ? 11.171 8.296 -9.119 1.00 98.50 207 PHE A N 1
ATOM 1503 C CA . PHE A 1 207 ? 9.824 7.839 -8.846 1.00 98.50 207 PHE A CA 1
ATOM 1504 C C . PHE A 1 207 ? 9.731 7.471 -7.370 1.00 98.50 207 PHE A C 1
ATOM 1506 O O . PHE A 1 207 ? 10.742 7.189 -6.721 1.00 98.50 207 PHE A O 1
ATOM 1513 N N . HIS A 1 208 ? 8.515 7.447 -6.858 1.00 97.31 208 HIS A N 1
ATOM 1514 C CA . HIS A 1 208 ? 8.197 6.804 -5.596 1.00 97.31 208 HIS A CA 1
ATOM 1515 C C . HIS A 1 208 ? 6.806 6.190 -5.681 1.00 97.31 208 HIS A C 1
ATOM 1517 O O . HIS A 1 208 ? 6.024 6.486 -6.588 1.00 97.31 208 HIS A O 1
ATOM 1523 N N . ILE A 1 209 ? 6.515 5.309 -4.732 1.00 97.69 209 ILE A N 1
ATOM 1524 C CA . ILE A 1 209 ? 5.200 4.705 -4.593 1.00 97.69 209 ILE A CA 1
ATOM 1525 C C . ILE A 1 209 ? 4.552 5.335 -3.373 1.00 97.69 209 ILE A C 1
ATOM 1527 O O . ILE A 1 209 ? 4.970 5.102 -2.238 1.00 97.69 209 ILE A O 1
ATOM 1531 N N . LYS A 1 210 ? 3.535 6.149 -3.612 1.00 96.38 210 LYS A N 1
ATOM 1532 C CA . LYS A 1 210 ? 2.685 6.690 -2.568 1.00 96.38 210 LYS A CA 1
ATOM 1533 C C . LYS A 1 210 ? 1.625 5.655 -2.227 1.00 96.38 210 LYS A C 1
ATOM 1535 O O . LYS A 1 210 ? 0.801 5.300 -3.067 1.00 96.38 210 LYS A O 1
ATOM 1540 N N . VAL A 1 211 ? 1.663 5.177 -0.991 1.00 96.19 211 VAL A N 1
ATOM 1541 C CA . VAL A 1 211 ? 0.688 4.225 -0.462 1.00 96.19 211 VAL A CA 1
ATOM 1542 C C . VAL A 1 211 ? -0.263 4.953 0.476 1.00 96.19 211 VAL A C 1
ATOM 1544 O O . VAL A 1 211 ? 0.172 5.698 1.355 1.00 96.19 211 VAL A O 1
ATOM 1547 N N . THR A 1 212 ? -1.560 4.741 0.288 1.00 92.94 212 THR A N 1
ATOM 1548 C CA . THR A 1 212 ? -2.618 5.268 1.157 1.00 92.94 212 THR A CA 1
ATOM 1549 C C . THR A 1 212 ? -3.664 4.198 1.444 1.00 92.94 212 THR A C 1
ATOM 1551 O O . THR A 1 212 ? -3.701 3.163 0.781 1.00 92.94 212 THR A O 1
ATOM 1554 N N . GLY A 1 213 ? -4.535 4.481 2.414 1.00 81.50 213 GLY A N 1
ATOM 1555 C CA . GLY A 1 213 ? -5.654 3.616 2.769 1.00 81.50 213 GLY A CA 1
ATOM 1556 C C . GLY A 1 213 ? -5.270 2.546 3.782 1.00 81.50 213 GLY A C 1
ATOM 1557 O O . GLY A 1 213 ? -4.173 1.986 3.735 1.00 81.50 213 GLY A O 1
ATOM 1558 N N . GLN A 1 214 ? -6.133 2.392 4.782 1.00 66.75 214 GLN A N 1
ATOM 1559 C CA . GLN A 1 214 ? -5.924 1.565 5.962 1.00 66.75 214 GLN A CA 1
ATOM 1560 C C . GLN A 1 214 ? -7.257 1.217 6.582 1.00 66.75 214 GLN A C 1
ATOM 1562 O O . GLN A 1 214 ? -8.146 2.099 6.631 1.00 66.75 214 GLN A O 1
#

Organism: NCBI:txid497964

Radius of gyration: 23.97 Å; chains: 1; bounding box: 59×36×70 Å

Sequence (214 aa):
MVDVTYPNGGSATVDGHPIHQGIFNLIVILGGGGSSNPIPLNVGPNTFTIVETGQDGSTATYTVVVTRRTPLQDWASGAGLPDNALDPLGDFNGDGLKNILKWAFLTDFGSAPLGPIQVNGNALNSYGTPVLLTVPNGSGGLDKYALFGRRVDAGGVGLTYTVEFSADLSTWVPSTDTPTVVATDGTLQAVTVPFPPLVNGVPPKYFHIKVTGQ

pLDDT: mean 81.91, std 20.47, range [27.75, 98.69]

InterPro domains:
  IPR025883 Cadherin-like beta-sandwich-like domain [PF12733] (12-69)

Foldseek 3Di:
DWDFDDPPDDDDDDDPDDDDADFDFDWDQDPPRDIDDTHGDDAAWDWDWDWDADPVRDIDIGITIDHDAAPQLCVCVVVVHDPQLSDQQGDRQPLPDGSVRCVFQVPDPDPDNFDDFDDDFQAGDDGGFWDWDWDQDPVRGTWIKTKHKGFPCCVSSFKDKWKWFAAPVPDTHTDPDDWDFRYDPNGITTTIDTQDCDDVNHRTDDMHIDMDTD